Protein AF-A0A7X6VQ54-F1 (afdb_monomer)

Secondary structure (DSSP, 8-state):
-HHHHHHHHHHHHHHHHSPTTEEEES--SS-HHHHHHHHHHTTEEEE--TT---HHHHTSGGG--S----SS-----PPPTT------EES--S-HHHHHHTTTT-TTTTTS---S--EEEEE-TTHHHH-HHHHHHHHHH--TTEEEEEPTTSSSB--GGG-TTHHHHHHHHHHHHHHHT--EEEEESSS--HHHHHHHHT-TT--EEEEE-SGGG-TTTT---

Foldseek 3Di:
DVVVVVQVVVVLVVLLPDDAAAEDEADDDDDPCVGQLSNQLSNYFYQHDPQPPPLVVLLDPVNADQADAAQEDDDDDDDDPVDDDDAEEDAPQSHVRCLVPNACPHCVHQVPPDDPAAYEYAHQLLCNNRHVVSLVSSRVSGDNRYDYAHHEAANGHHALVSHPCSLVRLVVRLSSCRRYVHAEGEYEHQDDDPVNVVSNVPRPSHPYYQYAHDDVSCPCVPDDD

Solvent-accessible surface area (backbone atoms only — not comparable to full-atom values): 12535 Å² total; per-residue (Å²): 110,72,67,60,52,54,52,53,51,54,50,47,57,54,44,72,69,45,56,68,81,34,80,38,76,29,82,70,85,81,52,70,67,61,45,33,50,55,33,6,57,47,23,23,24,34,37,44,40,76,79,45,78,62,49,80,66,38,40,30,76,92,40,63,51,86,65,47,73,52,79,50,78,91,74,96,72,84,83,60,90,90,59,87,87,83,83,51,67,45,78,69,20,35,31,55,26,40,61,77,75,32,44,64,72,29,68,87,49,67,51,24,93,72,77,101,60,68,39,33,37,28,36,34,42,49,36,48,64,42,27,21,54,56,54,51,52,44,44,77,63,53,56,92,43,40,38,65,26,31,9,38,42,35,62,32,32,30,32,61,94,47,29,79,56,49,64,61,52,39,53,54,29,31,54,37,26,61,29,45,54,31,36,35,38,31,39,39,37,92,57,95,45,72,69,54,54,53,49,53,66,67,25,86,44,48,77,49,69,48,82,34,17,53,76,93,47,49,60,62,78,83,70,84,132

Nearest PDB structures (foldseek):
  3sgg-assembly1_A  TM=8.943E-01  e=1.052E-14  Bacteroides thetaiotaomicron
  2i71-assembly2_B-2  TM=3.031E-01  e=3.903E-01  Saccharolobus solfataricus P2
  5jnf-assembly3_B  TM=1.804E-01  e=4.622E+00  Brevibacillus parabrevis

Radius of gyration: 17.93 Å; Cα contacts (8 Å, |Δi|>4): 385; chains: 1; bounding box: 51×42×47 Å

Sequence (225 aa):
ETSTISALTFRRDIHDWAKIDSPIFGWGPGTEDSHVGIASRGGQFTIPSDYSYNLTVLSADKFAIDTLKQPNQSEKIVADSNKHYVTFVRSDGDNIQTWYNYFPFNEKDMAAIRGDFKFGWSIQPSLIDLAPSLVKHTYDKADKNDYFVVAVSGHGYMYPSLYPDLKSFVSSLDFYMKKLDLSIVQILDSGPYDDVIEWYSKAESIKGGMYMYGDKYAGGRGEVF

Mean predicted aligned error: 3.98 Å

pLDDT: mean 93.83, std 6.68, range [56.34, 98.69]

Structure (mmCIF, N/CA/C/O backbone):
data_AF-A0A7X6VQ54-F1
#
_entry.id   AF-A0A7X6VQ54-F1
#
loop_
_atom_site.group_PDB
_atom_site.id
_atom_site.type_symbol
_atom_site.label_atom_id
_atom_site.label_alt_id
_atom_site.label_comp_id
_atom_site.label_asym_id
_atom_site.label_entity_id
_atom_site.label_seq_id
_atom_site.pdbx_PDB_ins_code
_atom_site.Cartn_x
_atom_site.Cartn_y
_atom_site.Cartn_z
_atom_site.occupancy
_atom_site.B_iso_or_equiv
_atom_site.auth_seq_id
_atom_site.auth_comp_id
_atom_site.auth_asym_id
_atom_site.auth_atom_id
_atom_site.pdbx_PDB_model_num
ATOM 1 N N . GLU A 1 1 ? 33.293 4.470 -9.876 1.00 56.34 1 GLU A N 1
ATOM 2 C CA . GLU A 1 1 ? 32.464 5.475 -10.581 1.00 56.34 1 GLU A CA 1
ATOM 3 C C . GLU A 1 1 ? 31.964 4.984 -11.942 1.00 56.34 1 GLU A C 1
ATOM 5 O O . GLU A 1 1 ? 30.758 4.961 -12.142 1.00 56.34 1 GLU A O 1
ATOM 10 N N . THR A 1 2 ? 32.819 4.492 -12.845 1.00 57.75 2 THR A N 1
ATOM 11 C CA . THR A 1 2 ? 32.400 3.945 -14.160 1.00 57.75 2 THR A CA 1
ATOM 12 C C . THR A 1 2 ? 31.497 2.705 -14.084 1.00 57.75 2 THR A C 1
ATOM 14 O O . THR A 1 2 ? 30.559 2.588 -14.869 1.00 57.75 2 THR A O 1
ATOM 17 N N . SER A 1 3 ? 31.717 1.805 -13.119 1.00 62.50 3 SER A N 1
ATOM 18 C CA . SER A 1 3 ? 30.859 0.625 -12.905 1.00 62.50 3 SER A CA 1
ATOM 19 C C . SER A 1 3 ? 29.436 0.993 -12.468 1.00 62.50 3 SER A C 1
ATOM 21 O O . SER A 1 3 ? 28.470 0.396 -12.936 1.0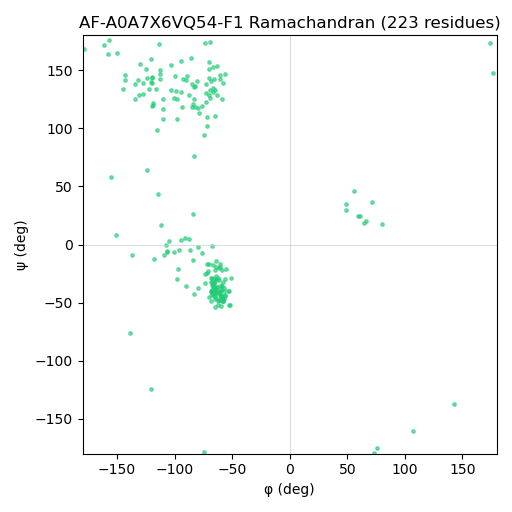0 62.50 3 SER A O 1
ATOM 23 N N . THR A 1 4 ? 29.299 2.014 -11.619 1.00 65.81 4 THR A N 1
ATOM 24 C CA . THR A 1 4 ? 28.010 2.520 -11.130 1.00 65.81 4 THR A CA 1
ATOM 25 C C . THR A 1 4 ? 27.200 3.164 -12.255 1.00 65.81 4 THR A C 1
ATOM 27 O O . THR A 1 4 ? 26.006 2.908 -12.370 1.00 65.81 4 THR A O 1
ATOM 30 N N . ILE A 1 5 ? 27.853 3.938 -13.131 1.00 69.19 5 ILE A N 1
ATOM 31 C CA . ILE A 1 5 ? 27.203 4.561 -14.296 1.00 69.19 5 ILE A CA 1
ATOM 32 C C . ILE A 1 5 ? 26.698 3.489 -15.269 1.00 69.19 5 ILE A C 1
ATOM 34 O O . ILE A 1 5 ? 25.547 3.543 -15.688 1.00 69.19 5 ILE A O 1
ATOM 38 N N . SER A 1 6 ? 27.513 2.474 -15.578 1.00 73.31 6 SER A N 1
ATOM 39 C CA . SER A 1 6 ? 27.104 1.382 -16.474 1.00 73.31 6 SER A CA 1
ATOM 40 C C . SER A 1 6 ? 25.897 0.602 -15.942 1.00 73.31 6 SER A C 1
ATOM 42 O O . SER A 1 6 ? 25.019 0.240 -16.722 1.00 73.31 6 SER A O 1
ATOM 44 N N . ALA A 1 7 ? 25.845 0.345 -14.631 1.00 70.62 7 ALA A N 1
ATOM 45 C CA . ALA A 1 7 ? 24.728 -0.360 -14.007 1.00 70.62 7 ALA A CA 1
ATOM 46 C C . ALA A 1 7 ? 23.429 0.462 -14.044 1.00 70.62 7 ALA A C 1
ATOM 48 O O . ALA A 1 7 ? 22.363 -0.090 -14.312 1.00 70.62 7 ALA A O 1
ATOM 49 N N . LEU A 1 8 ? 23.514 1.778 -13.819 1.00 74.19 8 LEU A N 1
ATOM 50 C CA . LEU A 1 8 ? 22.360 2.678 -13.894 1.00 74.19 8 LEU A CA 1
ATOM 51 C C . LEU A 1 8 ? 21.828 2.821 -15.326 1.00 74.19 8 LEU A C 1
ATOM 53 O O . LEU A 1 8 ? 20.613 2.816 -15.512 1.00 74.19 8 LEU A O 1
ATOM 57 N N . THR A 1 9 ? 22.709 2.891 -16.329 1.00 79.81 9 THR A N 1
ATOM 58 C CA . THR A 1 9 ? 22.302 2.922 -17.743 1.00 79.81 9 THR A CA 1
ATOM 59 C C . THR A 1 9 ? 21.575 1.641 -18.136 1.00 79.81 9 THR A C 1
ATOM 61 O O . THR A 1 9 ? 20.445 1.717 -18.602 1.00 79.81 9 THR A O 1
ATOM 64 N N . PHE A 1 10 ? 22.165 0.471 -17.862 1.00 84.44 10 PHE A N 1
ATOM 65 C CA . PHE A 1 10 ? 21.523 -0.816 -18.154 1.00 84.44 10 PHE A CA 1
ATOM 66 C C . PHE A 1 10 ? 20.155 -0.932 -17.479 1.00 84.44 10 PHE A C 1
ATOM 68 O O . PHE A 1 10 ? 19.178 -1.347 -18.093 1.00 84.44 10 PHE A O 1
ATOM 75 N N . ARG A 1 11 ? 20.069 -0.523 -16.211 1.00 84.12 11 ARG A N 1
ATOM 76 C CA . ARG A 1 11 ? 18.810 -0.531 -15.476 1.00 84.12 11 ARG A CA 1
ATOM 77 C C . ARG A 1 11 ? 17.760 0.351 -16.150 1.00 84.12 11 ARG A C 1
ATOM 79 O O . ARG A 1 11 ? 16.622 -0.086 -16.280 1.00 84.12 11 ARG A O 1
ATOM 86 N N . ARG A 1 12 ? 18.124 1.560 -16.581 1.00 81.75 12 ARG A N 1
ATOM 87 C CA . ARG A 1 12 ? 17.194 2.443 -17.291 1.00 81.75 12 ARG A CA 1
ATOM 88 C C . ARG A 1 12 ? 16.686 1.797 -18.57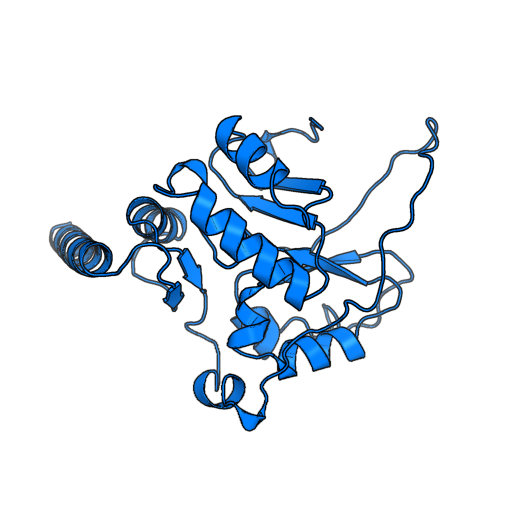9 1.00 81.75 12 ARG A C 1
ATOM 90 O O . ARG A 1 12 ? 15.483 1.794 -18.780 1.00 81.75 12 ARG A O 1
ATOM 97 N N . ASP A 1 13 ? 17.555 1.158 -19.359 1.00 87.06 13 ASP A N 1
ATOM 98 C CA . ASP A 1 13 ? 17.148 0.469 -20.592 1.00 87.06 13 ASP A CA 1
ATOM 99 C C . ASP A 1 13 ? 16.118 -0.651 -20.321 1.00 87.06 13 ASP A C 1
ATOM 101 O O . ASP A 1 13 ? 15.179 -0.844 -21.092 1.00 87.06 13 ASP A O 1
ATOM 105 N N . ILE A 1 14 ? 16.253 -1.370 -19.197 1.00 87.56 14 ILE A N 1
ATOM 106 C CA . ILE A 1 14 ? 15.268 -2.376 -18.761 1.00 87.56 14 ILE A CA 1
ATOM 107 C C . ILE A 1 14 ? 13.935 -1.729 -18.358 1.00 87.56 14 ILE A C 1
ATOM 109 O O . ILE A 1 14 ? 12.877 -2.237 -18.730 1.00 87.56 14 ILE A O 1
ATOM 113 N N . HIS A 1 15 ? 13.969 -0.620 -17.613 1.00 90.44 15 HIS A N 1
ATOM 114 C CA . HIS A 1 15 ? 12.758 0.116 -17.233 1.00 90.44 15 HIS A CA 1
ATOM 115 C C . HIS A 1 15 ? 12.051 0.739 -18.448 1.00 90.44 15 HIS A C 1
ATOM 117 O O . HIS A 1 15 ? 10.826 0.711 -18.505 1.00 90.44 15 HIS A O 1
ATOM 123 N N . ASP A 1 16 ? 12.798 1.219 -19.444 1.00 89.31 16 ASP A N 1
ATOM 124 C CA . ASP A 1 16 ? 12.250 1.783 -20.686 1.00 89.31 16 ASP A CA 1
ATOM 125 C C . ASP A 1 16 ? 11.578 0.707 -21.564 1.00 89.31 16 ASP A C 1
ATOM 127 O O . ASP A 1 16 ? 10.645 0.998 -22.313 1.00 89.31 16 ASP A O 1
ATOM 131 N N . TRP A 1 17 ? 12.032 -0.550 -21.477 1.00 92.75 17 TRP A N 1
ATOM 132 C CA . TRP A 1 17 ? 11.377 -1.687 -22.133 1.00 92.75 17 TRP A CA 1
ATOM 133 C C . TRP A 1 17 ? 10.067 -2.102 -21.443 1.00 92.75 17 TRP A C 1
ATOM 135 O O . TRP A 1 17 ? 9.136 -2.571 -22.109 1.00 92.75 17 TRP A O 1
ATOM 145 N N . ALA A 1 18 ? 9.988 -1.966 -20.118 1.00 93.88 18 ALA A N 1
ATOM 146 C CA . ALA A 1 18 ? 8.819 -2.366 -19.349 1.00 93.88 18 ALA A CA 1
ATOM 147 C C . ALA A 1 18 ? 7.615 -1.458 -19.646 1.00 93.88 18 ALA A C 1
ATOM 149 O O . ALA A 1 18 ? 7.730 -0.242 -19.784 1.00 93.88 18 ALA A O 1
ATOM 150 N N . LYS A 1 19 ? 6.420 -2.051 -19.722 1.00 94.88 19 LYS A N 1
ATOM 151 C CA . LYS A 1 19 ? 5.185 -1.283 -19.919 1.00 94.88 19 LYS A CA 1
ATOM 152 C C . LYS A 1 19 ? 4.901 -0.408 -18.695 1.00 94.88 19 LYS A C 1
ATOM 154 O O . LYS A 1 19 ? 5.254 -0.780 -17.576 1.00 94.88 19 LYS A O 1
ATOM 159 N N . ILE A 1 20 ? 4.199 0.702 -18.901 1.00 95.12 20 ILE A N 1
ATOM 160 C CA . ILE A 1 20 ? 3.586 1.454 -17.799 1.00 95.12 20 ILE A CA 1
ATOM 161 C C . ILE A 1 20 ? 2.657 0.518 -17.003 1.00 95.12 20 ILE A C 1
ATOM 163 O O . ILE A 1 20 ? 2.089 -0.417 -17.573 1.00 95.12 20 ILE A O 1
ATOM 167 N N . ASP A 1 21 ? 2.560 0.745 -15.696 1.00 95.62 21 ASP A N 1
ATOM 168 C CA . ASP A 1 21 ? 1.869 -0.073 -14.698 1.00 95.62 21 ASP A CA 1
ATOM 169 C C . ASP A 1 21 ? 2.416 -1.508 -14.577 1.00 95.62 21 ASP A C 1
ATOM 171 O O . ASP A 1 21 ? 1.724 -2.424 -14.132 1.00 95.62 21 ASP A O 1
ATOM 175 N N . SER A 1 22 ? 3.684 -1.732 -14.943 1.00 96.44 22 SER A N 1
ATOM 176 C CA . SER A 1 22 ? 4.344 -3.016 -14.683 1.00 96.44 22 SER A CA 1
ATOM 177 C C . SER A 1 22 ? 4.878 -3.102 -13.247 1.00 96.44 22 SER A C 1
ATOM 179 O O . SER A 1 22 ? 5.539 -2.166 -12.785 1.00 96.44 22 SER A O 1
ATOM 181 N N . PRO A 1 23 ? 4.694 -4.244 -12.559 1.00 96.75 23 PRO A N 1
ATOM 182 C CA . PRO A 1 23 ? 5.381 -4.518 -11.305 1.00 96.75 23 PRO A CA 1
ATOM 183 C C . PRO A 1 23 ? 6.865 -4.836 -11.539 1.00 96.75 23 PRO A C 1
ATOM 185 O O . PRO A 1 23 ? 7.217 -5.621 -12.423 1.00 96.75 23 PRO A O 1
ATOM 188 N N . ILE A 1 24 ? 7.733 -4.295 -10.688 1.00 96.31 24 ILE A N 1
ATOM 189 C CA . ILE A 1 24 ? 9.160 -4.623 -10.605 1.00 96.31 24 ILE A CA 1
ATOM 190 C C . ILE A 1 24 ? 9.400 -5.370 -9.297 1.00 96.31 24 ILE A C 1
ATOM 192 O O . ILE A 1 24 ? 9.329 -4.791 -8.217 1.00 96.31 24 ILE A O 1
ATOM 196 N N . PHE A 1 25 ? 9.664 -6.669 -9.394 1.00 96.38 25 PHE A N 1
ATOM 197 C CA . PHE A 1 25 ? 9.878 -7.524 -8.230 1.00 96.38 25 PHE A CA 1
ATOM 198 C C . PHE A 1 25 ? 11.318 -7.434 -7.719 1.00 96.38 25 PHE A C 1
ATOM 200 O O . PHE A 1 25 ? 12.270 -7.535 -8.497 1.00 96.38 25 PHE A O 1
ATOM 207 N N . GLY A 1 26 ? 11.462 -7.324 -6.399 1.00 95.25 26 GLY A N 1
ATOM 208 C CA . GLY A 1 26 ? 12.748 -7.288 -5.707 1.00 95.25 26 GLY A CA 1
ATOM 209 C C . GLY A 1 26 ? 13.491 -5.955 -5.819 1.00 95.25 26 GLY A C 1
ATOM 210 O O . GLY A 1 26 ? 12.990 -4.967 -6.355 1.00 95.25 26 GLY A O 1
ATOM 211 N N . TRP A 1 27 ? 14.714 -5.937 -5.288 1.00 93.19 27 TRP A N 1
ATOM 212 C CA . TRP A 1 27 ? 15.562 -4.747 -5.248 1.00 93.19 27 TRP A CA 1
ATOM 213 C C . TRP A 1 27 ? 16.673 -4.776 -6.297 1.00 93.19 27 TRP A C 1
ATOM 215 O O . TRP A 1 27 ? 17.142 -5.817 -6.751 1.00 93.19 27 TRP A O 1
ATOM 225 N N . GLY A 1 28 ? 17.117 -3.577 -6.662 1.00 86.31 28 GLY A N 1
ATOM 226 C CA . GLY A 1 28 ? 18.272 -3.338 -7.523 1.00 86.31 28 GLY A CA 1
ATOM 227 C C . GLY A 1 28 ? 19.393 -2.653 -6.741 1.00 86.31 28 GLY A C 1
ATOM 228 O O . GLY A 1 28 ? 19.174 -2.237 -5.604 1.00 86.31 28 GLY A O 1
ATOM 229 N N . PRO A 1 29 ? 20.585 -2.487 -7.336 1.00 83.81 29 PRO A N 1
ATOM 230 C CA . PRO A 1 29 ? 21.6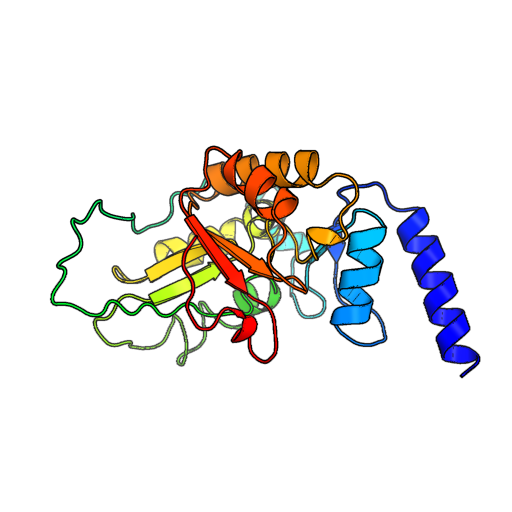85 -1.791 -6.680 1.00 83.81 29 PRO A CA 1
ATOM 231 C C . PRO A 1 29 ? 21.338 -0.318 -6.412 1.00 83.81 29 PRO A C 1
ATOM 233 O O . PRO A 1 29 ? 20.570 0.293 -7.160 1.00 83.81 29 PRO A O 1
ATOM 236 N N . GLY A 1 30 ? 21.977 0.260 -5.393 1.00 87.19 30 GLY A N 1
ATOM 237 C CA . GLY A 1 30 ? 21.802 1.658 -4.999 1.00 87.19 30 GLY A CA 1
ATOM 238 C C . GLY A 1 30 ? 21.006 1.810 -3.706 1.00 87.19 30 GLY A C 1
ATOM 239 O O . GLY A 1 30 ? 20.932 0.887 -2.900 1.00 87.19 30 GLY A O 1
ATOM 240 N N . THR A 1 31 ? 20.461 3.006 -3.496 1.00 92.94 31 THR A N 1
ATOM 241 C CA . THR A 1 31 ? 19.556 3.295 -2.379 1.00 92.94 31 THR A CA 1
ATOM 242 C C . THR A 1 31 ? 18.119 2.934 -2.743 1.00 92.94 31 THR A C 1
ATOM 244 O O . THR A 1 31 ? 17.770 2.857 -3.923 1.00 92.94 31 THR A O 1
ATOM 247 N N . GLU A 1 32 ? 17.278 2.770 -1.724 1.00 93.88 32 GLU A N 1
ATOM 248 C CA . GLU A 1 32 ? 15.828 2.623 -1.878 1.00 93.88 32 GLU A CA 1
ATOM 249 C C . GLU A 1 32 ? 15.236 3.762 -2.721 1.00 93.88 32 GLU A C 1
ATOM 251 O O . GLU A 1 32 ? 14.629 3.500 -3.755 1.00 93.88 32 GLU A O 1
ATOM 256 N N . ASP A 1 33 ? 15.529 5.015 -2.360 1.00 93.31 33 ASP A N 1
ATOM 257 C CA . ASP A 1 33 ? 15.060 6.209 -3.077 1.00 93.31 33 ASP A CA 1
ATOM 258 C C . ASP A 1 33 ? 15.451 6.203 -4.563 1.00 93.31 33 ASP A C 1
ATOM 260 O O . ASP A 1 33 ? 14.623 6.422 -5.450 1.00 93.31 33 ASP A O 1
ATOM 264 N N . SER A 1 34 ? 16.704 5.847 -4.867 1.00 92.56 34 SER A N 1
ATOM 265 C CA . SER A 1 34 ? 17.149 5.718 -6.254 1.00 92.56 34 SER A CA 1
ATOM 266 C C . SER A 1 34 ? 16.386 4.610 -6.978 1.00 92.56 34 SER A C 1
ATOM 268 O O . SER A 1 34 ? 16.000 4.786 -8.136 1.00 92.56 34 SER A O 1
ATOM 270 N N . HIS A 1 35 ? 16.147 3.479 -6.311 1.00 93.75 35 HIS A N 1
ATOM 271 C CA . HIS A 1 35 ? 15.431 2.360 -6.898 1.00 93.75 35 HIS A CA 1
ATOM 272 C C . HIS A 1 35 ? 13.975 2.703 -7.208 1.00 93.75 35 HIS A C 1
ATOM 274 O O . HIS A 1 35 ? 13.548 2.534 -8.353 1.00 93.75 35 HIS A O 1
ATOM 280 N N . VAL A 1 36 ? 13.239 3.184 -6.212 1.00 96.31 36 VAL A N 1
ATOM 281 C CA . VAL A 1 36 ? 11.815 3.506 -6.329 1.00 96.31 36 VAL A CA 1
ATOM 282 C C . VAL A 1 36 ? 11.624 4.690 -7.269 1.00 96.31 36 VAL A C 1
ATOM 284 O O . VAL A 1 36 ? 10.753 4.653 -8.136 1.00 96.31 36 VAL A O 1
ATOM 287 N N . GLY A 1 37 ? 12.490 5.702 -7.199 1.00 95.62 37 GLY A N 1
ATOM 288 C CA . GLY A 1 37 ? 12.427 6.866 -8.077 1.00 95.62 37 GLY A CA 1
ATOM 289 C C . GLY A 1 37 ? 12.666 6.536 -9.553 1.00 95.62 37 GLY A C 1
ATOM 290 O O . GLY A 1 37 ? 12.006 7.111 -10.417 1.00 95.62 37 GLY A O 1
ATOM 291 N N . ILE A 1 38 ? 13.594 5.623 -9.876 1.00 94.31 38 ILE A N 1
ATOM 292 C CA . ILE A 1 38 ? 13.805 5.171 -11.266 1.00 94.31 38 ILE A CA 1
ATOM 293 C C . ILE A 1 38 ? 12.564 4.439 -11.785 1.00 94.31 38 ILE A C 1
ATOM 295 O O . ILE A 1 38 ? 12.105 4.765 -12.876 1.00 94.31 38 ILE A O 1
ATOM 299 N N . ALA A 1 39 ? 12.008 3.506 -11.003 1.00 95.88 39 ALA A N 1
ATOM 300 C CA . ALA A 1 39 ? 10.801 2.772 -11.385 1.00 95.88 39 ALA A CA 1
ATOM 301 C C . ALA A 1 39 ? 9.599 3.712 -11.572 1.00 95.88 39 ALA A C 1
ATOM 303 O O . ALA A 1 39 ? 8.948 3.677 -12.613 1.00 95.88 39 ALA A O 1
ATOM 304 N N . SER A 1 40 ? 9.375 4.618 -10.617 1.00 97.69 40 SER A N 1
ATOM 305 C CA . SER A 1 40 ? 8.241 5.551 -10.632 1.00 97.69 40 SER A CA 1
ATOM 306 C C . SER A 1 40 ? 8.254 6.439 -11.878 1.00 97.69 40 SER A C 1
ATOM 308 O O . SER A 1 40 ? 7.237 6.554 -12.553 1.00 97.69 40 SER A O 1
ATOM 310 N N . ARG A 1 41 ? 9.424 6.982 -12.255 1.00 96.19 41 ARG A N 1
ATOM 311 C CA . ARG A 1 41 ? 9.579 7.792 -13.480 1.00 96.19 41 ARG A CA 1
ATOM 312 C C . ARG A 1 41 ? 9.319 7.008 -14.768 1.00 96.19 41 ARG A C 1
ATOM 314 O O . ARG A 1 41 ? 8.887 7.601 -15.750 1.00 96.19 41 ARG A O 1
ATOM 321 N N . GLY A 1 42 ? 9.583 5.702 -14.768 1.00 95.56 42 GLY A N 1
ATOM 322 C CA . GLY A 1 42 ? 9.228 4.807 -15.872 1.00 95.56 42 GLY A CA 1
ATOM 323 C C . GLY A 1 42 ? 7.739 4.445 -15.912 1.00 95.56 42 GLY A C 1
ATOM 324 O O . GLY A 1 42 ? 7.287 3.825 -16.870 1.00 95.56 42 GLY A O 1
ATOM 325 N N . GLY A 1 43 ? 6.959 4.824 -14.894 1.00 97.38 43 GLY A N 1
ATOM 326 C CA . GLY A 1 43 ? 5.591 4.345 -14.721 1.00 97.38 43 GLY A CA 1
ATOM 327 C C . GLY A 1 43 ? 5.552 2.886 -14.300 1.00 97.38 43 GLY A C 1
ATOM 328 O O . GLY A 1 43 ? 4.692 2.143 -14.746 1.00 97.38 43 GLY A O 1
ATOM 329 N N . GLN A 1 44 ? 6.499 2.445 -13.476 1.00 97.75 44 GLN A N 1
ATOM 330 C CA . GLN A 1 44 ? 6.484 1.130 -12.847 1.00 97.75 44 GLN A CA 1
ATOM 331 C C . GLN A 1 44 ? 6.489 1.260 -11.329 1.00 97.75 44 GLN A C 1
ATOM 333 O O . GLN A 1 44 ? 6.888 2.284 -10.775 1.00 97.75 44 GLN A O 1
ATOM 338 N N . PHE A 1 45 ? 6.058 0.209 -10.644 1.00 98.00 45 PHE A N 1
ATOM 339 C CA . PHE A 1 45 ? 6.016 0.169 -9.185 1.00 98.00 45 PHE A CA 1
ATOM 340 C C . PHE A 1 45 ? 6.796 -1.025 -8.649 1.00 98.00 45 PHE A C 1
ATOM 342 O O . PHE A 1 45 ? 6.799 -2.105 -9.239 1.00 98.00 45 PHE A O 1
ATOM 349 N N . THR A 1 46 ? 7.465 -0.834 -7.521 1.00 98.12 46 THR A N 1
ATOM 350 C CA . THR A 1 46 ? 8.279 -1.867 -6.889 1.00 98.12 46 THR A CA 1
ATOM 351 C C . THR A 1 46 ? 7.412 -2.763 -6.008 1.00 98.12 46 THR A C 1
ATOM 353 O O . THR A 1 46 ? 6.547 -2.294 -5.270 1.00 98.12 46 THR A O 1
ATOM 356 N N . ILE A 1 47 ? 7.665 -4.068 -6.069 1.00 98.06 47 ILE A N 1
ATOM 357 C CA . ILE A 1 47 ? 7.151 -5.077 -5.143 1.00 98.06 47 ILE A CA 1
ATOM 358 C C . ILE A 1 47 ? 8.364 -5.667 -4.413 1.00 98.06 47 ILE A C 1
ATOM 360 O O . ILE A 1 47 ? 9.050 -6.525 -4.978 1.00 98.06 47 ILE A O 1
ATOM 364 N N . PRO A 1 48 ? 8.678 -5.212 -3.186 1.00 97.50 48 PRO A N 1
ATOM 365 C CA . PRO A 1 48 ? 9.820 -5.733 -2.441 1.00 97.50 48 PRO A CA 1
ATOM 366 C C . PRO A 1 48 ? 9.601 -7.211 -2.103 1.00 97.50 48 PRO A C 1
ATOM 368 O O . PRO A 1 48 ? 8.704 -7.564 -1.339 1.00 97.50 48 PRO A O 1
ATOM 371 N N . SER A 1 49 ? 10.379 -8.089 -2.736 1.00 96.94 49 SER A N 1
ATOM 372 C CA . SER A 1 49 ? 10.101 -9.529 -2.742 1.00 96.94 49 SER A CA 1
ATOM 373 C C . SER A 1 49 ? 11.338 -10.416 -2.864 1.00 96.94 49 SER A C 1
ATOM 375 O O . SER A 1 49 ? 11.208 -11.621 -3.073 1.00 96.94 49 SER A O 1
ATOM 377 N N . ASP A 1 50 ? 12.537 -9.851 -2.790 1.00 94.75 50 ASP A N 1
ATOM 378 C CA . ASP A 1 50 ? 13.803 -10.565 -2.985 1.00 94.75 50 ASP A CA 1
ATOM 379 C C . ASP A 1 50 ? 14.095 -11.593 -1.880 1.00 94.75 50 ASP A C 1
ATOM 381 O O . ASP A 1 50 ? 14.855 -12.532 -2.109 1.00 94.75 50 ASP A O 1
ATOM 385 N N . TYR A 1 51 ? 13.417 -11.490 -0.731 1.00 94.31 51 TYR A N 1
ATOM 386 C CA . TYR A 1 51 ? 13.420 -12.505 0.332 1.00 94.31 51 TYR A CA 1
ATOM 387 C C . TYR A 1 51 ? 12.071 -13.223 0.504 1.00 94.31 51 TYR A C 1
ATOM 389 O O . TYR A 1 51 ? 11.820 -13.843 1.540 1.00 94.31 51 TYR A O 1
ATOM 397 N N . SER A 1 52 ? 11.173 -13.142 -0.481 1.00 92.62 52 SER A N 1
ATOM 398 C CA . SER A 1 52 ? 9.903 -13.875 -0.442 1.00 92.62 52 SER A CA 1
ATOM 399 C C . SER A 1 52 ? 10.082 -15.314 -0.916 1.00 92.62 52 SER A C 1
ATOM 401 O O . SER A 1 52 ? 10.529 -15.565 -2.035 1.00 92.62 52 SER A O 1
ATOM 403 N N . TYR A 1 53 ? 9.675 -16.278 -0.092 1.00 90.06 53 TYR A N 1
ATOM 404 C CA . TYR A 1 53 ? 9.710 -17.688 -0.469 1.00 90.06 53 TYR A CA 1
ATOM 405 C C . TYR A 1 53 ? 8.407 -18.119 -1.149 1.00 90.06 53 TYR A C 1
ATOM 407 O O . TYR A 1 53 ? 7.319 -17.700 -0.767 1.00 90.06 53 TYR A O 1
ATOM 415 N N . ASN A 1 54 ? 8.521 -19.026 -2.124 1.00 93.56 54 ASN A N 1
ATOM 416 C CA . ASN A 1 54 ? 7.397 -19.750 -2.730 1.00 93.56 54 ASN A CA 1
ATOM 417 C C . ASN A 1 54 ? 6.307 -18.888 -3.397 1.00 93.56 54 ASN A C 1
ATOM 419 O O . ASN A 1 54 ? 5.189 -19.374 -3.557 1.00 93.56 54 ASN A O 1
ATOM 423 N N . LEU A 1 55 ? 6.607 -17.662 -3.846 1.00 94.00 55 LEU A N 1
ATOM 424 C CA . LEU A 1 55 ? 5.611 -16.813 -4.522 1.00 94.00 55 LEU A CA 1
ATOM 425 C C . LEU A 1 55 ? 4.943 -17.508 -5.713 1.00 94.00 55 LEU A C 1
ATOM 427 O O . LEU A 1 55 ? 3.732 -17.432 -5.850 1.00 94.00 55 LEU A O 1
ATOM 431 N N . THR A 1 56 ? 5.697 -18.272 -6.507 1.00 94.94 56 THR A N 1
ATOM 432 C CA . THR A 1 56 ? 5.150 -19.036 -7.643 1.00 94.94 56 THR A CA 1
ATOM 433 C C . THR A 1 56 ? 4.125 -20.095 -7.231 1.00 94.94 56 THR A C 1
ATOM 435 O O . THR A 1 56 ? 3.240 -20.435 -8.010 1.00 94.94 56 THR A O 1
ATOM 438 N N . VAL A 1 57 ? 4.242 -20.639 -6.016 1.00 96.06 57 VAL A N 1
ATOM 439 C CA . VAL A 1 57 ? 3.289 -21.606 -5.459 1.00 96.06 57 VAL A CA 1
ATOM 440 C C . VAL A 1 57 ? 2.093 -20.878 -4.855 1.00 96.06 57 VAL A C 1
ATOM 442 O O . VAL A 1 57 ? 0.963 -21.308 -5.057 1.00 96.06 57 VAL A O 1
ATOM 445 N N . LEU A 1 58 ? 2.332 -19.784 -4.126 1.00 95.56 58 LEU A N 1
ATOM 446 C CA . LEU A 1 58 ? 1.293 -18.992 -3.459 1.00 95.56 58 LEU A CA 1
ATOM 447 C C . LEU A 1 58 ? 0.376 -18.259 -4.446 1.00 95.56 58 LEU A C 1
ATOM 449 O O . LEU A 1 58 ? -0.797 -18.064 -4.138 1.00 95.56 58 LEU A O 1
ATOM 453 N N . SER A 1 59 ? 0.888 -17.916 -5.629 1.00 96.38 59 SER A N 1
ATOM 454 C CA . SER A 1 59 ? 0.137 -17.271 -6.710 1.00 96.38 59 SER A CA 1
ATOM 455 C C . SER A 1 59 ? -0.571 -18.262 -7.639 1.00 96.38 59 SER A C 1
ATOM 457 O O . SER A 1 59 ? -1.090 -17.863 -8.678 1.00 96.38 59 SER A O 1
ATOM 459 N N . ALA A 1 60 ? -0.534 -19.566 -7.349 1.00 97.25 60 ALA A N 1
ATOM 460 C CA . ALA A 1 60 ? -1.174 -20.560 -8.203 1.00 97.25 60 ALA A CA 1
ATOM 461 C C . ALA A 1 60 ? -2.704 -20.452 -8.120 1.00 97.25 60 ALA A C 1
ATOM 463 O O . ALA A 1 60 ? -3.249 -20.308 -7.026 1.00 97.25 60 ALA A O 1
ATOM 464 N N . ASP A 1 61 ? -3.401 -20.664 -9.242 1.00 95.75 61 ASP A N 1
ATOM 465 C CA . ASP A 1 61 ? -4.873 -20.593 -9.341 1.00 95.75 61 ASP A CA 1
ATOM 466 C C . ASP A 1 61 ? -5.607 -21.430 -8.284 1.00 95.75 61 ASP A C 1
ATOM 468 O O . ASP A 1 61 ? -6.701 -21.087 -7.845 1.00 95.75 61 ASP A O 1
ATOM 472 N N . LYS A 1 62 ? -4.986 -22.522 -7.820 1.00 96.44 62 LYS A N 1
ATOM 473 C CA . LYS A 1 62 ? -5.513 -23.358 -6.732 1.00 96.44 62 LYS A CA 1
ATOM 474 C C . LYS A 1 62 ? -5.776 -22.572 -5.439 1.00 96.44 62 LYS A C 1
ATOM 476 O O . LYS A 1 62 ? -6.633 -22.979 -4.656 1.00 96.44 62 LYS A O 1
ATOM 481 N N . PHE A 1 63 ? -5.019 -21.508 -5.193 1.00 95.94 63 PHE A N 1
ATOM 482 C CA . PHE A 1 63 ? -5.127 -20.654 -4.013 1.00 95.94 63 PHE A CA 1
ATOM 483 C C . PHE A 1 63 ? -5.789 -19.309 -4.310 1.00 95.94 63 PHE A C 1
ATOM 485 O O . PHE A 1 63 ? -5.892 -18.500 -3.391 1.00 95.94 63 PHE A O 1
ATOM 492 N N . ALA A 1 64 ? -6.238 -19.071 -5.548 1.00 95.56 64 ALA A N 1
ATOM 493 C CA . ALA A 1 64 ? -6.877 -17.823 -5.934 1.00 95.56 64 ALA A CA 1
ATOM 494 C C . ALA A 1 64 ? -8.112 -17.538 -5.070 1.00 95.56 64 ALA A C 1
ATOM 496 O O . ALA A 1 64 ? -8.905 -18.429 -4.753 1.00 95.56 64 ALA A O 1
ATOM 497 N N . ILE A 1 65 ? -8.264 -16.274 -4.685 1.00 97.75 65 ILE A N 1
ATOM 498 C CA . ILE A 1 65 ? -9.420 -15.769 -3.951 1.00 97.75 65 ILE A CA 1
ATOM 499 C C . ILE A 1 65 ? -9.839 -14.468 -4.626 1.00 97.75 65 ILE A C 1
ATOM 501 O O . ILE A 1 65 ? -9.027 -13.556 -4.762 1.00 97.75 65 ILE A O 1
ATOM 505 N N . ASP A 1 66 ? -11.104 -14.379 -5.035 1.00 96.19 66 ASP A N 1
ATOM 506 C CA . ASP A 1 66 ? -11.600 -13.207 -5.762 1.00 96.19 66 ASP A CA 1
ATOM 507 C C . ASP A 1 66 ? -11.649 -11.965 -4.872 1.00 96.19 66 ASP A C 1
ATOM 509 O O . ASP A 1 66 ? -11.169 -10.897 -5.254 1.00 96.19 66 ASP A O 1
ATOM 513 N N . THR A 1 67 ? -12.231 -12.118 -3.681 1.00 98.19 67 THR A N 1
ATOM 514 C CA . THR A 1 67 ? -12.418 -11.041 -2.709 1.00 98.19 67 THR A CA 1
ATOM 515 C C . THR A 1 67 ? -12.238 -11.555 -1.289 1.00 98.19 67 THR A C 1
ATOM 517 O O . THR A 1 67 ? -12.725 -12.635 -0.943 1.00 98.19 67 THR A O 1
ATOM 520 N N . LEU A 1 68 ? -11.622 -10.740 -0.445 1.00 98.44 68 LEU A N 1
ATOM 521 C CA . LEU A 1 68 ? -11.520 -10.917 0.993 1.00 98.44 68 LEU A CA 1
ATOM 522 C C . LEU A 1 68 ? -12.166 -9.726 1.688 1.00 98.44 68 LEU A C 1
ATOM 524 O O . LEU A 1 68 ? -12.070 -8.592 1.231 1.00 98.44 68 LEU A O 1
ATOM 528 N N . LYS A 1 69 ? -12.821 -10.006 2.811 1.00 97.81 69 LYS A N 1
ATOM 529 C CA . LYS A 1 69 ? -13.387 -8.979 3.676 1.00 97.81 69 LYS A CA 1
ATOM 530 C C . LYS A 1 69 ? -12.452 -8.774 4.854 1.00 97.81 69 LYS A C 1
ATOM 532 O O . LYS A 1 69 ? -12.139 -9.747 5.543 1.00 97.81 69 LYS A O 1
ATOM 537 N N . GLN A 1 70 ? -12.027 -7.540 5.092 1.00 96.62 70 GLN A N 1
ATOM 538 C CA . GLN A 1 70 ? -11.210 -7.242 6.253 1.00 96.62 70 GLN A CA 1
ATOM 539 C C . GLN A 1 70 ? -12.050 -7.472 7.527 1.00 96.62 70 GLN A C 1
ATOM 541 O O . GLN A 1 70 ? -13.254 -7.183 7.5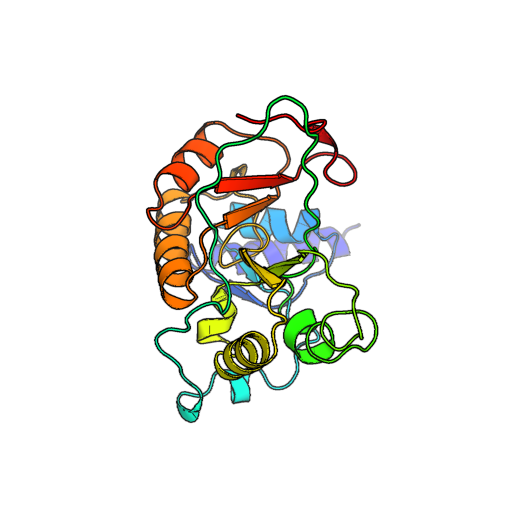50 1.00 96.62 70 GLN A O 1
ATOM 546 N N . PRO A 1 71 ? -11.433 -8.003 8.596 1.00 94.56 71 PRO A N 1
ATOM 547 C CA . PRO A 1 71 ? -12.158 -8.510 9.759 1.00 94.56 71 PRO A CA 1
ATOM 548 C C . PRO A 1 71 ? -12.867 -7.413 10.561 1.00 94.56 71 PRO A C 1
ATOM 550 O O . PRO A 1 71 ? -13.968 -7.640 11.060 1.00 94.56 71 PRO A O 1
ATOM 553 N N . ASN A 1 72 ? -12.277 -6.216 10.643 1.00 93.81 72 ASN A N 1
ATOM 554 C CA . ASN A 1 72 ? -12.790 -5.107 11.444 1.00 93.81 72 ASN A CA 1
ATOM 555 C C . ASN A 1 72 ? -13.096 -3.893 10.562 1.00 93.81 72 ASN A C 1
ATOM 557 O O . ASN A 1 72 ? -12.394 -3.615 9.595 1.00 93.81 72 ASN A O 1
ATOM 561 N N . GLN A 1 73 ? -14.152 -3.155 10.897 1.00 85.69 73 GLN A N 1
ATOM 562 C CA . GLN A 1 73 ? -14.636 -2.021 10.108 1.00 85.69 73 GLN A CA 1
ATOM 563 C C . GLN A 1 73 ? -14.445 -0.712 10.871 1.00 85.69 73 GLN A C 1
ATOM 565 O O . GLN A 1 73 ? -14.506 -0.674 12.100 1.00 85.69 73 GLN A O 1
ATOM 570 N N . SER A 1 74 ? -14.246 0.382 10.136 1.00 80.19 74 SER A N 1
ATOM 571 C CA . SER A 1 74 ? -14.254 1.716 10.730 1.00 80.19 74 SER A CA 1
ATOM 572 C C . SER A 1 74 ? -15.677 2.090 11.149 1.00 80.19 74 SER A C 1
ATOM 574 O O . SER A 1 74 ? -16.602 2.039 10.335 1.00 80.19 74 SER A O 1
ATOM 576 N N . GLU A 1 75 ? -15.854 2.523 12.392 1.00 81.44 75 GLU A N 1
ATOM 577 C CA . GLU A 1 75 ? -17.126 3.057 12.875 1.00 81.44 75 GLU A CA 1
ATOM 578 C C . GLU A 1 75 ? -17.190 4.571 12.658 1.00 81.44 75 GLU A C 1
ATOM 580 O O . GLU A 1 75 ? -16.208 5.288 12.865 1.00 81.44 75 GLU A O 1
ATOM 585 N N . LYS A 1 76 ? -18.367 5.082 12.280 1.00 82.00 76 LYS A N 1
ATOM 586 C CA . LYS A 1 76 ? -18.608 6.527 12.289 1.00 82.00 76 LYS A CA 1
ATOM 587 C C . LYS A 1 76 ? -18.717 6.992 13.735 1.00 82.00 76 LYS A C 1
ATOM 589 O O . LYS A 1 76 ? -19.707 6.707 14.405 1.00 82.00 76 LYS A O 1
ATOM 594 N N . ILE A 1 77 ? -17.712 7.730 14.187 1.00 86.69 77 ILE A N 1
ATOM 595 C CA . ILE A 1 77 ? -17.677 8.328 15.519 1.00 86.69 77 ILE A CA 1
ATOM 596 C C . ILE A 1 77 ? -17.760 9.850 15.415 1.00 86.69 77 ILE A C 1
ATOM 598 O O . ILE A 1 77 ? -17.187 10.454 14.511 1.00 86.69 77 ILE A O 1
ATOM 602 N N . VAL A 1 78 ? -18.470 10.475 16.353 1.00 90.50 78 VAL A N 1
ATOM 603 C CA . VAL A 1 78 ? -18.383 11.925 16.561 1.00 90.50 78 VAL A CA 1
ATOM 604 C C . VAL A 1 78 ? -17.178 12.173 17.459 1.00 90.50 78 VAL A C 1
ATOM 606 O O . VAL A 1 78 ? -17.111 11.633 18.565 1.00 90.50 78 VAL A O 1
ATOM 609 N N . ALA A 1 79 ? -16.211 12.947 16.968 1.00 90.38 79 ALA A N 1
ATOM 610 C CA . ALA A 1 79 ? -15.024 13.284 17.739 1.00 90.38 79 ALA A CA 1
ATOM 611 C C . ALA A 1 79 ? -15.396 14.175 18.935 1.00 90.38 79 ALA A C 1
ATOM 613 O O . ALA A 1 79 ? -16.103 15.172 18.793 1.00 90.38 79 ALA A O 1
ATOM 614 N N . ASP A 1 80 ? -14.905 13.809 20.114 1.00 94.44 80 ASP A N 1
ATOM 615 C CA . ASP A 1 80 ? -15.012 14.603 21.333 1.00 94.44 80 ASP A CA 1
ATOM 616 C C . ASP A 1 80 ? -13.908 15.663 21.323 1.00 94.44 80 ASP A C 1
ATOM 618 O O . ASP A 1 80 ? -12.720 15.332 21.327 1.00 94.44 80 ASP A O 1
ATOM 622 N N . SER A 1 81 ? -14.298 16.938 21.324 1.00 94.25 81 SER A N 1
ATOM 623 C CA . SER A 1 81 ? -13.368 18.070 21.252 1.00 94.25 81 SER A CA 1
ATOM 624 C C . SER A 1 81 ? -12.429 18.176 22.457 1.00 94.25 81 SER A C 1
ATOM 626 O O . SER A 1 81 ? -11.450 18.913 22.395 1.00 94.25 81 SER A O 1
ATOM 628 N N . ASN A 1 82 ? -12.710 17.464 23.552 1.00 96.81 82 ASN A N 1
ATOM 629 C CA . ASN A 1 82 ? -11.879 17.461 24.758 1.00 96.81 82 ASN A CA 1
ATOM 630 C C . ASN A 1 82 ? -10.867 16.308 24.793 1.00 96.81 82 ASN A C 1
ATOM 632 O O . ASN A 1 82 ? -10.184 16.121 25.801 1.00 96.81 82 ASN A O 1
ATOM 636 N N . LYS A 1 83 ? -10.782 15.506 23.726 1.00 96.38 83 LYS A N 1
ATOM 637 C CA . LYS A 1 83 ? -9.869 14.365 23.640 1.00 96.38 83 LYS A CA 1
ATOM 638 C C . LYS A 1 83 ? -8.791 14.598 22.596 1.00 96.38 83 LYS A C 1
ATOM 640 O O . LYS A 1 83 ? -9.019 15.197 21.551 1.00 96.38 83 LYS A O 1
ATOM 645 N N . HIS A 1 84 ? -7.615 14.048 22.877 1.00 94.50 84 HIS A N 1
ATOM 646 C CA . HIS A 1 84 ? -6.564 13.877 21.888 1.00 94.50 84 HIS A CA 1
ATOM 647 C C . HIS A 1 84 ? -6.615 12.439 21.369 1.00 94.50 84 HIS A C 1
ATOM 649 O O . HIS A 1 84 ? -6.591 11.493 22.159 1.00 94.50 84 HIS A O 1
ATOM 655 N N . TYR A 1 85 ? -6.723 12.278 20.052 1.00 93.38 85 TYR A N 1
ATOM 656 C CA . TYR A 1 85 ? -6.824 10.975 19.406 1.00 93.38 85 TYR A CA 1
ATOM 657 C C . TYR A 1 85 ? -5.462 10.550 18.874 1.00 93.38 85 TYR A C 1
ATOM 659 O O . TYR A 1 85 ? -4.789 11.317 18.194 1.00 93.38 85 TYR A O 1
ATOM 667 N N . VAL A 1 86 ? -5.082 9.311 19.172 1.00 93.94 86 VAL A N 1
ATOM 668 C CA . VAL A 1 86 ? -3.831 8.708 18.714 1.00 93.94 86 VAL A CA 1
ATOM 669 C C . VAL A 1 86 ? -4.160 7.383 18.047 1.00 93.94 86 VAL A C 1
ATOM 671 O O . VAL A 1 86 ? -4.997 6.624 18.537 1.00 93.94 86 VAL A O 1
ATOM 674 N N . THR A 1 87 ? -3.489 7.110 16.935 1.00 94.06 87 THR A N 1
ATOM 675 C CA . THR A 1 87 ? -3.480 5.801 16.287 1.00 94.06 87 THR A CA 1
ATOM 676 C C . THR A 1 87 ? -2.041 5.393 16.013 1.00 94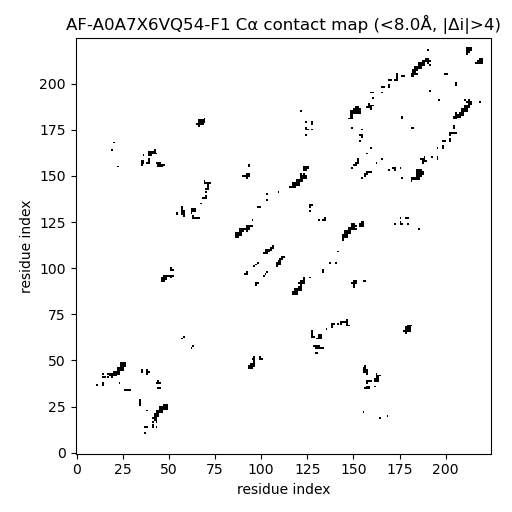.06 87 THR A C 1
ATOM 678 O O . THR A 1 87 ? -1.159 6.243 15.886 1.00 94.06 87 THR A O 1
ATOM 681 N N . PHE A 1 88 ? -1.812 4.092 15.918 1.00 95.25 88 PHE A N 1
ATOM 682 C CA . PHE A 1 88 ? -0.524 3.520 15.556 1.00 95.25 88 PHE A CA 1
ATOM 683 C C . PHE A 1 88 ? -0.727 2.654 14.328 1.00 95.25 88 PHE A C 1
ATOM 685 O O . PHE A 1 88 ? -1.664 1.859 14.293 1.00 95.25 88 PHE A O 1
ATOM 692 N N . VAL A 1 89 ? 0.148 2.800 13.338 1.00 96.31 89 VAL A N 1
ATOM 693 C CA . VAL A 1 89 ? 0.134 1.978 12.130 1.00 96.31 89 VAL A CA 1
ATOM 694 C C . VAL A 1 89 ? 1.540 1.455 11.887 1.00 96.31 89 VAL A C 1
ATOM 696 O O . VAL A 1 89 ? 2.499 2.227 11.882 1.00 96.31 89 VAL A O 1
ATOM 699 N N . ARG A 1 90 ? 1.670 0.143 11.702 1.00 95.44 90 ARG A N 1
ATOM 700 C CA . ARG A 1 90 ? 2.940 -0.495 11.362 1.00 95.44 90 ARG A CA 1
ATOM 701 C C . ARG A 1 90 ? 3.317 -0.192 9.913 1.00 95.44 90 ARG A C 1
ATOM 703 O O . ARG A 1 90 ? 2.488 -0.375 9.024 1.00 95.44 90 ARG A O 1
ATOM 710 N N . SER A 1 91 ? 4.554 0.255 9.702 1.00 94.31 91 SER A N 1
ATOM 711 C CA . SER A 1 91 ? 5.178 0.449 8.386 1.00 94.31 91 SER A CA 1
ATOM 712 C C . SER A 1 91 ? 5.585 -0.880 7.732 1.00 94.31 91 SER A C 1
ATOM 714 O O . SER A 1 91 ? 5.378 -1.946 8.314 1.00 94.31 91 SER A O 1
ATOM 716 N N . ASP A 1 92 ? 6.191 -0.804 6.542 1.00 96.06 92 ASP A N 1
ATOM 717 C CA . ASP A 1 92 ? 6.815 -1.930 5.823 1.00 96.06 92 ASP A CA 1
ATOM 718 C C . ASP A 1 92 ? 5.829 -3.015 5.353 1.00 96.06 92 ASP A C 1
ATOM 720 O O . ASP A 1 92 ? 6.196 -4.161 5.076 1.00 96.06 92 ASP A O 1
ATOM 724 N N . GLY A 1 93 ? 4.551 -2.656 5.263 1.00 97.38 93 GLY A N 1
ATOM 725 C CA . GLY A 1 93 ? 3.487 -3.496 4.734 1.00 97.38 93 GLY A CA 1
ATOM 726 C C . GLY A 1 93 ? 3.514 -3.720 3.233 1.00 97.38 93 GLY A C 1
ATOM 727 O O . GLY A 1 93 ? 2.929 -4.697 2.763 1.00 97.38 93 GLY A O 1
ATOM 728 N N . ASP A 1 94 ? 4.159 -2.809 2.503 1.00 98.06 94 ASP A N 1
ATOM 729 C CA . ASP A 1 94 ? 4.404 -2.846 1.058 1.00 98.06 94 ASP A CA 1
ATOM 730 C C . ASP A 1 94 ? 5.390 -3.967 0.713 1.00 98.06 94 ASP A C 1
ATOM 732 O O . ASP A 1 94 ? 5.275 -4.628 -0.323 1.00 98.06 94 ASP A O 1
ATOM 736 N N . ASN A 1 95 ? 6.317 -4.236 1.635 1.00 97.50 95 ASN A N 1
ATOM 737 C CA . ASN A 1 95 ? 7.285 -5.299 1.523 1.00 97.50 95 ASN A CA 1
ATOM 738 C C . ASN A 1 95 ? 6.622 -6.657 1.762 1.00 97.50 95 ASN A C 1
ATOM 740 O O . ASN A 1 95 ? 6.511 -7.133 2.890 1.00 97.50 95 ASN A O 1
ATOM 744 N N . ILE A 1 96 ? 6.211 -7.325 0.685 1.00 97.06 96 ILE A N 1
ATOM 745 C CA . ILE A 1 96 ? 5.434 -8.568 0.762 1.00 97.06 96 ILE A CA 1
ATOM 746 C C . ILE A 1 96 ? 6.156 -9.704 1.496 1.00 97.06 96 ILE A C 1
ATOM 748 O O . ILE A 1 96 ? 5.510 -10.627 2.000 1.00 97.06 96 ILE A O 1
ATOM 752 N N . GLN A 1 97 ? 7.482 -9.632 1.628 1.00 95.00 97 GLN A N 1
ATOM 753 C CA . GLN A 1 97 ? 8.233 -10.633 2.376 1.00 95.00 97 GLN A CA 1
ATOM 754 C C . GLN A 1 97 ? 8.006 -10.532 3.889 1.00 95.00 97 GLN A C 1
ATOM 756 O O . GLN A 1 97 ? 8.148 -11.540 4.579 1.00 95.00 97 GLN A O 1
ATOM 761 N N . THR A 1 98 ? 7.621 -9.368 4.428 1.00 95.31 98 THR A N 1
ATOM 762 C CA . THR A 1 98 ? 7.287 -9.223 5.858 1.00 95.31 98 THR A CA 1
ATOM 763 C C . THR A 1 98 ? 6.031 -10.013 6.203 1.00 95.31 98 THR A C 1
ATOM 765 O O . THR A 1 98 ? 5.969 -10.634 7.261 1.00 95.31 98 THR A O 1
ATOM 768 N N . TRP A 1 99 ? 5.073 -10.090 5.281 1.00 95.88 99 TRP A N 1
ATOM 769 C CA . TRP A 1 99 ? 3.841 -10.849 5.455 1.00 95.88 99 TRP A CA 1
ATOM 770 C C . TRP A 1 99 ? 4.066 -12.353 5.476 1.00 95.88 99 TRP A C 1
ATOM 772 O O . TRP A 1 99 ? 3.468 -13.051 6.289 1.00 95.88 99 TRP A O 1
ATOM 782 N N . TYR A 1 100 ? 4.934 -12.865 4.606 1.00 91.44 100 TYR A N 1
ATOM 783 C CA . TYR A 1 100 ? 5.209 -14.300 4.584 1.00 91.44 100 TYR A CA 1
ATOM 784 C C . TYR A 1 100 ? 6.193 -14.716 5.689 1.00 91.44 100 TYR A C 1
ATOM 786 O O . TYR A 1 100 ? 6.036 -15.778 6.284 1.00 91.44 100 TYR A O 1
ATOM 794 N N . ASN A 1 101 ? 7.193 -13.883 5.991 1.00 90.81 101 ASN A N 1
ATOM 795 C CA . ASN A 1 101 ? 8.290 -14.259 6.887 1.00 90.81 101 ASN A CA 1
ATOM 796 C C . ASN A 1 101 ? 8.111 -13.795 8.339 1.00 90.81 101 ASN A C 1
ATOM 798 O O . ASN A 1 101 ? 8.800 -14.318 9.216 1.00 90.81 101 ASN A O 1
ATOM 802 N N . TYR A 1 102 ? 7.282 -12.777 8.604 1.00 92.50 102 TYR A N 1
ATOM 803 C CA . TYR A 1 102 ? 7.360 -12.028 9.861 1.00 92.50 102 TYR A CA 1
ATOM 804 C C . TYR A 1 102 ? 6.000 -11.673 10.478 1.00 92.50 102 TYR A C 1
ATOM 806 O O . TYR A 1 102 ? 5.624 -12.327 11.445 1.00 92.50 102 TYR A O 1
ATOM 814 N N . PHE A 1 103 ? 5.253 -10.683 9.974 1.00 94.94 103 PHE A N 1
ATOM 815 C CA . PHE A 1 103 ? 4.154 -10.052 10.728 1.00 94.94 103 PHE A CA 1
ATOM 816 C C . PHE A 1 103 ? 3.132 -11.035 11.315 1.00 94.94 103 PHE A C 1
ATOM 818 O O . PHE A 1 103 ? 2.936 -10.980 12.532 1.00 94.94 103 PHE A O 1
ATOM 825 N N . PRO A 1 104 ? 2.534 -11.968 10.541 1.00 94.50 104 PRO A N 1
ATOM 826 C CA . PRO A 1 104 ? 1.506 -12.874 11.060 1.00 94.50 104 PRO A CA 1
ATOM 827 C C . PRO A 1 104 ? 2.051 -13.944 12.009 1.00 94.50 104 PRO A C 1
ATOM 829 O O . PRO A 1 104 ? 1.279 -14.584 12.716 1.00 94.50 104 PRO A O 1
ATOM 832 N N . PHE A 1 105 ? 3.368 -14.169 12.005 1.00 93.62 105 PHE A N 1
ATOM 833 C CA . PHE A 1 105 ? 4.006 -15.326 12.639 1.00 93.62 105 PHE A CA 1
ATOM 834 C C . PHE A 1 105 ? 4.980 -14.946 13.757 1.00 93.62 105 PHE A C 1
ATOM 836 O O . PHE A 1 105 ? 5.421 -15.814 14.508 1.00 93.62 105 PHE A O 1
ATOM 843 N N . ASN A 1 106 ? 5.347 -13.670 13.876 1.00 92.56 106 ASN A N 1
ATOM 844 C CA . ASN A 1 106 ? 6.326 -13.221 14.849 1.00 92.56 106 ASN A CA 1
ATOM 845 C C . ASN A 1 106 ? 5.683 -12.895 16.202 1.00 92.56 106 ASN A C 1
ATOM 847 O O . ASN A 1 106 ? 4.766 -12.081 16.292 1.00 92.56 106 ASN A O 1
ATOM 851 N N . GLU A 1 107 ? 6.238 -13.465 17.271 1.00 91.12 107 GLU A N 1
ATOM 852 C CA . GLU A 1 107 ? 5.783 -13.283 18.660 1.00 91.12 107 GLU A CA 1
ATOM 853 C C . GLU A 1 107 ? 5.986 -11.861 19.217 1.00 91.12 107 GLU A C 1
ATOM 855 O O . GLU A 1 107 ? 5.638 -11.593 20.366 1.00 91.12 107 GLU A O 1
ATOM 860 N N . LYS A 1 108 ? 6.562 -10.942 18.433 1.00 88.62 108 LYS A N 1
ATOM 861 C CA . LYS A 1 108 ? 6.673 -9.511 18.752 1.00 88.62 108 LYS A CA 1
ATOM 862 C C . LYS A 1 108 ? 5.730 -8.630 17.926 1.00 88.62 108 LYS A C 1
ATOM 864 O O . LYS A 1 108 ? 5.653 -7.440 18.211 1.00 88.62 108 LYS A O 1
ATOM 869 N N . ASP A 1 109 ? 5.026 -9.202 16.946 1.00 89.94 109 ASP A N 1
ATOM 870 C CA . ASP A 1 109 ? 4.080 -8.508 16.065 1.00 89.94 109 ASP A CA 1
ATOM 871 C C . ASP A 1 109 ? 2.669 -9.112 16.180 1.00 89.94 109 ASP A C 1
ATOM 873 O O . ASP A 1 109 ? 2.119 -9.141 17.281 1.00 89.94 109 ASP A O 1
ATOM 877 N N . MET A 1 110 ? 2.034 -9.567 15.090 1.00 92.50 110 MET A N 1
ATOM 878 C CA . MET A 1 110 ? 0.628 -9.996 15.142 1.00 92.50 110 MET A CA 1
ATOM 879 C C . MET A 1 110 ? 0.432 -11.265 15.969 1.00 92.50 110 MET A C 1
ATOM 881 O O . MET A 1 110 ? -0.605 -11.406 16.610 1.00 92.50 110 MET A O 1
ATOM 885 N N . ALA A 1 111 ? 1.421 -12.165 15.988 1.00 89.62 111 ALA A N 1
ATOM 886 C CA . ALA A 1 111 ? 1.365 -13.381 16.799 1.00 89.62 111 ALA A CA 1
ATOM 887 C C . ALA A 1 111 ? 1.719 -13.138 18.279 1.00 89.62 111 ALA A C 1
ATOM 889 O O . ALA A 1 111 ? 1.681 -14.073 19.080 1.00 89.62 111 ALA A O 1
ATOM 890 N N . ALA A 1 112 ? 2.074 -11.907 18.661 1.00 89.25 112 ALA A N 1
ATOM 891 C CA . ALA A 1 112 ? 2.306 -11.553 20.053 1.00 89.25 112 ALA A CA 1
ATOM 892 C C . ALA A 1 112 ? 0.997 -11.547 20.856 1.00 89.25 112 ALA A C 1
ATOM 894 O O . ALA A 1 112 ? -0.067 -11.177 20.355 1.00 89.25 112 ALA A O 1
ATOM 895 N N . ILE A 1 113 ? 1.094 -11.828 22.157 1.00 85.50 113 ILE A N 1
ATOM 896 C CA . ILE A 1 113 ? 0.038 -11.439 23.096 1.00 85.50 113 ILE A CA 1
ATOM 897 C C . ILE A 1 113 ? 0.119 -9.918 23.256 1.00 85.50 113 ILE A C 1
ATOM 899 O O . ILE A 1 113 ? 0.997 -9.401 23.949 1.00 85.50 113 ILE A O 1
ATOM 903 N N . ARG A 1 114 ? -0.778 -9.196 22.582 1.00 88.19 114 ARG A N 1
ATOM 904 C CA . ARG A 1 114 ? -0.876 -7.731 22.651 1.00 88.19 114 ARG A CA 1
ATOM 905 C C . ARG A 1 114 ? -1.911 -7.300 23.691 1.00 88.19 114 ARG A C 1
ATOM 907 O O . ARG A 1 114 ? -2.786 -8.069 24.080 1.00 88.19 114 ARG A O 1
ATOM 914 N N . GLY A 1 115 ? -1.775 -6.065 24.170 1.00 85.31 115 GLY A N 1
ATOM 915 C CA . GLY A 1 115 ? -2.780 -5.440 25.032 1.00 85.31 115 GLY A CA 1
ATOM 916 C C . GLY A 1 115 ? -4.075 -5.119 24.276 1.00 85.31 115 GLY A C 1
ATOM 917 O O . GLY A 1 115 ? -4.142 -5.245 23.057 1.00 85.31 115 GLY A O 1
ATOM 918 N N . ASP A 1 116 ? -5.094 -4.654 24.999 1.00 91.19 116 ASP A N 1
ATOM 919 C CA . ASP A 1 116 ? -6.384 -4.263 24.412 1.00 91.19 116 ASP A CA 1
ATOM 920 C C . ASP A 1 116 ? -6.318 -2.824 23.868 1.00 91.19 116 ASP A C 1
ATOM 922 O O . ASP A 1 116 ? -6.776 -1.875 24.506 1.00 91.19 116 ASP A O 1
ATOM 926 N N . PHE A 1 117 ? -5.673 -2.642 22.712 1.00 92.62 117 PHE A N 1
ATOM 927 C CA . PHE A 1 117 ? -5.600 -1.355 22.014 1.00 92.62 117 PHE A CA 1
ATOM 928 C C . PHE A 1 117 ? -5.667 -1.524 20.495 1.00 92.62 117 PHE A C 1
ATOM 930 O O . PHE A 1 117 ? -5.143 -2.488 19.943 1.00 92.62 117 PHE A O 1
ATOM 937 N N . LYS A 1 118 ? -6.287 -0.547 19.818 1.00 93.81 118 LYS A N 1
ATOM 938 C CA . LYS A 1 118 ? -6.416 -0.506 18.354 1.00 93.81 118 LYS A CA 1
ATOM 939 C C . LYS A 1 118 ? -5.061 -0.309 17.684 1.00 93.81 118 LYS A C 1
ATOM 941 O O . LYS A 1 118 ? -4.294 0.563 18.098 1.00 93.81 118 LYS A O 1
ATOM 946 N N . PHE A 1 119 ? -4.791 -1.085 16.639 1.00 95.50 119 PHE A N 1
ATOM 947 C CA . PHE A 1 119 ? -3.519 -1.045 15.929 1.00 95.50 119 PHE A CA 1
ATOM 948 C C . PHE A 1 119 ? -3.705 -1.279 14.429 1.00 95.50 119 PHE A C 1
ATOM 950 O O . PHE A 1 119 ? -4.424 -2.180 14.005 1.00 95.50 119 PHE A O 1
ATOM 957 N N . GLY A 1 120 ? -3.059 -0.445 13.623 1.00 96.88 120 GLY A N 1
ATOM 958 C CA . GLY A 1 120 ? -3.075 -0.532 12.173 1.00 96.88 120 GLY A CA 1
ATOM 959 C C . GLY A 1 120 ? -1.909 -1.353 11.626 1.00 96.88 120 GLY A C 1
ATOM 960 O O . GLY A 1 120 ? -0.778 -1.226 12.092 1.00 96.88 120 GLY A O 1
ATOM 961 N N . TRP A 1 121 ? -2.159 -2.122 10.577 1.00 97.62 121 TRP A N 1
ATOM 962 C CA . TRP A 1 121 ? -1.151 -2.827 9.793 1.00 97.62 121 TRP A CA 1
ATOM 963 C C . TRP A 1 121 ? -1.227 -2.337 8.355 1.00 97.62 121 TRP A C 1
ATOM 965 O O . TRP A 1 121 ? -2.265 -2.473 7.706 1.00 97.62 121 TRP A O 1
ATOM 975 N N . SER A 1 122 ? -0.146 -1.752 7.846 1.00 97.81 122 SER A N 1
ATOM 976 C CA . SER A 1 122 ? -0.058 -1.502 6.410 1.00 97.81 122 SER A CA 1
ATOM 977 C C . SER A 1 122 ? 0.073 -2.839 5.684 1.00 97.81 122 SER A C 1
ATOM 979 O O . SER A 1 122 ? 0.843 -3.684 6.123 1.00 97.81 122 SER A O 1
ATOM 981 N N . ILE A 1 123 ? -0.696 -3.063 4.619 1.00 98.44 123 ILE A N 1
ATOM 982 C CA . ILE A 1 123 ? -0.690 -4.285 3.805 1.00 98.44 123 ILE A CA 1
ATOM 983 C C . ILE A 1 123 ? -0.615 -3.931 2.325 1.00 98.44 123 ILE A C 1
ATOM 985 O O . ILE A 1 123 ? -1.249 -2.976 1.870 1.00 98.44 123 ILE A O 1
ATOM 989 N N . GLN A 1 124 ? 0.136 -4.727 1.569 1.00 98.12 124 GLN A N 1
ATOM 990 C CA . GLN A 1 124 ? 0.273 -4.559 0.134 1.00 98.12 124 GLN A CA 1
ATOM 991 C C . GLN A 1 124 ? -0.933 -5.132 -0.629 1.00 98.12 124 GLN A C 1
ATOM 993 O O . GLN A 1 124 ? -1.125 -6.352 -0.617 1.00 98.12 124 GLN A O 1
ATOM 998 N N . PRO A 1 125 ? -1.712 -4.320 -1.370 1.00 98.25 125 PRO A N 1
ATOM 999 C CA . PRO A 1 125 ? -2.902 -4.803 -2.062 1.00 98.25 125 PRO A CA 1
ATOM 1000 C C . PRO A 1 125 ? -2.641 -5.875 -3.125 1.00 98.25 125 PRO A C 1
ATOM 1002 O O . PRO A 1 125 ? -3.466 -6.767 -3.307 1.00 98.25 125 PRO A O 1
ATOM 1005 N N . SER A 1 126 ? -1.472 -5.859 -3.776 1.00 97.44 126 SER A N 1
ATOM 1006 C CA . SER A 1 126 ? -1.079 -6.876 -4.769 1.00 97.44 126 SER A CA 1
ATOM 1007 C C . SER A 1 126 ? -1.010 -8.291 -4.191 1.00 97.44 126 SER A C 1
ATOM 1009 O O . SER A 1 126 ? -1.012 -9.259 -4.948 1.00 97.44 126 SER A O 1
ATOM 1011 N N . LEU A 1 127 ? -0.964 -8.450 -2.862 1.00 97.94 127 LEU A N 1
ATOM 1012 C CA . LEU A 1 127 ? -0.987 -9.765 -2.223 1.00 97.94 127 LEU A CA 1
ATOM 1013 C C . LEU A 1 127 ? -2.236 -10.580 -2.571 1.00 97.94 127 LEU A C 1
ATOM 1015 O O . LEU A 1 127 ? -2.163 -11.801 -2.491 1.00 97.94 127 LEU A O 1
ATOM 1019 N N . ILE A 1 128 ? -3.345 -9.960 -2.991 1.00 97.94 128 ILE A N 1
ATOM 1020 C CA . ILE A 1 128 ? -4.518 -10.722 -3.450 1.00 97.94 128 ILE A CA 1
ATOM 1021 C C . ILE A 1 128 ? -4.232 -11.550 -4.711 1.00 97.94 128 ILE A C 1
ATOM 1023 O O . ILE A 1 128 ? -4.840 -12.599 -4.891 1.00 97.94 128 ILE A O 1
ATOM 1027 N N . ASP A 1 129 ? -3.275 -11.130 -5.540 1.00 96.94 129 ASP A N 1
ATOM 1028 C CA . ASP A 1 129 ? -2.855 -11.886 -6.724 1.00 96.94 129 ASP A CA 1
ATOM 1029 C C . ASP A 1 129 ? -1.590 -12.720 -6.444 1.00 96.94 129 ASP A C 1
ATOM 1031 O O . ASP A 1 129 ? -1.393 -13.782 -7.030 1.00 96.94 129 ASP A O 1
ATOM 1035 N N . LEU A 1 130 ? -0.724 -12.264 -5.529 1.00 97.31 130 LEU A N 1
ATOM 1036 C CA . LEU A 1 130 ? 0.577 -12.898 -5.265 1.00 97.31 130 LEU A CA 1
ATOM 1037 C C . LEU A 1 130 ? 0.538 -13.984 -4.186 1.00 97.31 130 LEU A C 1
ATOM 1039 O O . LEU A 1 130 ? 1.278 -14.962 -4.264 1.00 97.31 130 LEU A O 1
ATOM 1043 N N . ALA A 1 131 ? -0.281 -13.796 -3.155 1.00 97.56 131 ALA A N 1
ATOM 1044 C CA . ALA A 1 131 ? -0.438 -14.732 -2.048 1.00 97.56 131 ALA A CA 1
ATOM 1045 C C . ALA A 1 131 ? -1.819 -14.582 -1.367 1.00 97.56 131 ALA A C 1
ATOM 1047 O O . ALA A 1 131 ? -1.889 -14.345 -0.157 1.00 97.56 131 ALA A O 1
ATOM 1048 N N . PRO A 1 132 ? -2.939 -14.739 -2.098 1.00 97.94 132 PRO A N 1
ATOM 1049 C CA . PRO A 1 132 ? -4.293 -14.576 -1.552 1.00 97.94 132 PRO A CA 1
ATOM 1050 C C . PRO A 1 132 ? -4.549 -15.417 -0.295 1.00 97.94 132 PRO A C 1
ATOM 1052 O O . PRO A 1 132 ? -5.146 -14.945 0.674 1.00 97.94 132 PRO A O 1
ATOM 1055 N N . SER A 1 133 ? -4.045 -16.654 -0.263 1.00 97.12 133 SER A N 1
ATOM 1056 C CA . SER A 1 133 ? -4.166 -17.537 0.901 1.00 97.12 133 SER A CA 1
ATOM 1057 C C . SER A 1 133 ? -3.446 -17.006 2.144 1.00 97.12 133 SER A C 1
ATOM 1059 O O . SER A 1 133 ? -3.891 -17.272 3.260 1.00 97.12 133 SER A O 1
ATOM 1061 N N . LEU A 1 134 ? -2.352 -16.256 1.969 1.00 97.06 134 LEU A N 1
ATOM 1062 C CA . LEU A 1 134 ? -1.643 -15.602 3.069 1.00 97.06 134 LEU A CA 1
ATOM 1063 C C . LEU A 1 134 ? -2.479 -14.456 3.635 1.00 97.06 134 LEU A C 1
ATOM 1065 O O . LEU A 1 134 ? -2.648 -14.380 4.847 1.00 97.06 134 LEU A O 1
ATOM 1069 N N . VAL A 1 135 ? -3.070 -13.619 2.775 1.00 98.12 135 VAL A N 1
ATOM 1070 C CA . VAL A 1 135 ? -3.967 -12.543 3.229 1.00 98.12 135 VAL A CA 1
ATOM 1071 C C . VAL A 1 135 ? -5.167 -13.121 3.969 1.00 98.12 135 VAL A C 1
ATOM 1073 O O . VAL A 1 135 ? -5.508 -12.652 5.053 1.00 98.12 135 VAL A O 1
ATOM 1076 N N . LYS A 1 136 ? -5.760 -14.199 3.441 1.00 98.19 136 LYS A N 1
ATOM 1077 C CA . LYS A 1 136 ? -6.845 -14.910 4.121 1.00 98.19 136 LYS A CA 1
ATOM 1078 C C . LYS A 1 136 ? -6.425 -15.404 5.505 1.00 98.19 136 LYS A C 1
ATOM 1080 O O . LYS A 1 136 ? -7.152 -15.180 6.467 1.00 98.19 136 LYS A O 1
ATOM 1085 N N . HIS A 1 137 ? -5.268 -16.058 5.608 1.00 96.75 137 HIS A N 1
ATOM 1086 C CA . HIS A 1 137 ? -4.743 -16.523 6.891 1.00 96.75 137 HIS A CA 1
ATOM 1087 C C . HIS A 1 137 ? -4.581 -15.366 7.883 1.00 96.75 137 HIS A C 1
ATOM 1089 O O . HIS A 1 137 ? -5.021 -15.471 9.024 1.00 96.75 137 HIS A O 1
ATOM 1095 N N . THR A 1 138 ? -3.995 -14.258 7.432 1.00 97.12 138 THR A N 1
ATOM 1096 C CA . THR A 1 138 ? -3.815 -13.045 8.231 1.00 97.12 138 THR A CA 1
ATOM 1097 C C . THR A 1 138 ? -5.150 -12.484 8.720 1.00 97.12 138 THR A C 1
ATOM 1099 O O . THR A 1 138 ? -5.291 -12.215 9.909 1.00 97.12 138 THR A O 1
ATOM 1102 N N . TYR A 1 139 ? -6.148 -12.336 7.844 1.00 97.94 139 TYR A N 1
ATOM 1103 C CA . TYR A 1 139 ? -7.463 -11.798 8.217 1.00 97.94 139 TYR A CA 1
ATOM 1104 C C . TYR A 1 139 ? -8.212 -12.714 9.187 1.00 97.94 139 TYR A C 1
ATOM 1106 O O . TYR A 1 139 ? -8.787 -12.225 10.154 1.00 97.94 139 TYR A O 1
ATOM 1114 N N . ASP A 1 140 ? -8.151 -14.033 8.985 1.00 96.56 140 ASP A N 1
ATOM 1115 C CA . ASP A 1 140 ? -8.769 -15.016 9.885 1.00 96.56 140 ASP A CA 1
ATOM 1116 C C . ASP A 1 140 ? -8.134 -15.017 11.293 1.00 96.56 140 ASP A C 1
ATOM 1118 O O . ASP A 1 140 ? -8.739 -15.514 12.247 1.00 96.56 140 ASP A O 1
ATOM 1122 N N . LYS A 1 141 ? -6.895 -14.524 11.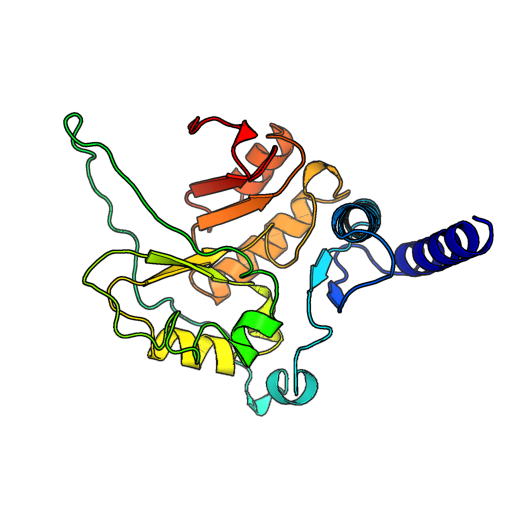423 1.00 94.12 141 LYS A N 1
ATOM 1123 C CA . LYS A 1 141 ? -6.113 -14.503 12.671 1.00 94.12 141 LYS A CA 1
ATOM 1124 C C . LYS A 1 141 ? -5.984 -13.126 13.310 1.00 94.12 141 LYS A C 1
ATOM 1126 O O . LYS A 1 141 ? -5.432 -13.038 14.404 1.00 94.12 141 LYS A O 1
ATOM 1131 N N . ALA A 1 142 ? -6.472 -12.083 12.650 1.00 94.88 142 ALA A N 1
ATOM 1132 C CA . ALA A 1 142 ? -6.414 -10.726 13.162 1.00 94.88 142 ALA A CA 1
ATOM 1133 C C . ALA A 1 142 ? -7.172 -10.603 14.493 1.00 94.88 142 ALA A C 1
ATOM 1135 O O . ALA A 1 142 ? -8.239 -11.197 14.679 1.00 94.88 142 ALA A O 1
ATOM 1136 N N . ASP A 1 143 ? -6.636 -9.804 15.411 1.00 93.69 143 ASP A N 1
ATOM 1137 C CA . ASP A 1 143 ? -7.340 -9.441 16.636 1.00 93.69 143 ASP A CA 1
ATOM 1138 C C . ASP A 1 143 ? -8.517 -8.503 16.318 1.00 93.69 143 ASP A C 1
ATOM 1140 O O . ASP A 1 143 ? -8.513 -7.779 15.320 1.00 93.69 143 ASP A O 1
ATOM 1144 N N . LYS A 1 144 ? -9.520 -8.447 17.202 1.00 92.88 144 LYS A N 1
ATOM 1145 C CA . LYS A 1 144 ? -10.648 -7.493 17.111 1.00 92.88 144 LYS A CA 1
ATOM 1146 C C . LYS A 1 144 ? -10.203 -6.020 17.030 1.00 92.88 144 LYS A C 1
ATOM 1148 O O . LYS A 1 144 ? -10.979 -5.160 16.623 1.00 92.88 144 LYS A O 1
ATOM 1153 N N . ASN A 1 145 ? -8.980 -5.719 17.468 1.00 93.81 145 ASN A N 1
ATOM 1154 C CA . ASN A 1 145 ? -8.400 -4.383 17.477 1.00 93.81 145 ASN A CA 1
ATOM 1155 C C . ASN A 1 145 ? -7.516 -4.083 16.255 1.00 93.81 145 ASN A C 1
ATOM 1157 O O . ASN A 1 145 ? -7.036 -2.954 16.127 1.00 93.81 145 ASN A O 1
ATOM 1161 N N . ASP A 1 146 ? -7.287 -5.058 15.372 1.00 96.31 146 ASP A N 1
ATOM 1162 C CA . ASP A 1 146 ? -6.473 -4.859 14.175 1.00 96.31 146 ASP A CA 1
ATOM 1163 C C . ASP A 1 146 ? -7.255 -4.185 13.056 1.00 96.31 146 ASP A C 1
ATOM 1165 O O . ASP A 1 146 ? -8.415 -4.503 12.797 1.00 96.31 146 ASP A O 1
ATOM 1169 N N . TYR A 1 147 ? -6.594 -3.287 12.340 1.00 97.25 147 TYR A N 1
ATOM 1170 C CA . TYR A 1 147 ? -7.126 -2.692 11.122 1.00 97.25 147 TYR A CA 1
ATOM 1171 C C . TYR A 1 147 ? -6.058 -2.697 10.035 1.00 97.25 147 TYR A C 1
ATOM 1173 O O . TYR A 1 147 ? -4.900 -2.394 10.302 1.00 97.25 147 TYR A O 1
ATOM 1181 N N . PHE A 1 148 ? -6.425 -3.026 8.807 1.00 98.25 148 PHE A N 1
ATOM 1182 C CA . PHE A 1 148 ? -5.521 -3.081 7.669 1.00 98.25 148 PHE A CA 1
ATOM 1183 C C . PHE A 1 148 ? -5.706 -1.846 6.794 1.00 98.25 148 PHE A C 1
ATOM 1185 O O . PHE A 1 148 ? -6.825 -1.450 6.455 1.00 98.25 148 PHE A O 1
ATOM 1192 N N . VAL A 1 149 ? -4.586 -1.234 6.425 1.00 98.19 149 VAL A N 1
ATOM 1193 C CA . VAL A 1 149 ? -4.529 -0.052 5.559 1.00 98.19 149 VAL A CA 1
ATOM 1194 C C . VAL A 1 149 ? -3.630 -0.345 4.368 1.00 98.19 149 VAL A C 1
ATOM 1196 O O . VAL A 1 149 ? -2.707 -1.144 4.475 1.00 98.19 149 VAL A O 1
ATOM 1199 N N . VAL A 1 150 ? -3.876 0.290 3.229 1.00 98.69 150 VAL A N 1
ATOM 1200 C CA . VAL A 1 150 ? -3.003 0.159 2.059 1.00 98.69 150 VAL A CA 1
ATOM 1201 C C . VAL A 1 150 ? -1.624 0.722 2.399 1.00 98.69 150 VAL A C 1
ATOM 1203 O O . VAL A 1 150 ? -1.522 1.845 2.898 1.00 98.69 150 VAL A O 1
ATOM 1206 N N . ALA A 1 151 ? -0.586 -0.068 2.142 1.00 98.44 151 ALA A N 1
ATOM 1207 C CA . ALA A 1 151 ? 0.801 0.344 2.304 1.00 98.44 151 ALA A CA 1
ATOM 1208 C C . ALA A 1 151 ? 1.269 1.313 1.204 1.00 98.44 151 ALA A C 1
ATOM 1210 O O . ALA A 1 151 ? 0.554 1.596 0.240 1.00 98.44 151 ALA A O 1
ATOM 1211 N N . VAL A 1 152 ? 2.482 1.840 1.361 1.00 98.19 152 VAL A N 1
ATOM 1212 C CA . VAL A 1 152 ? 3.035 2.845 0.449 1.00 98.19 152 VAL A CA 1
ATOM 1213 C C . VAL A 1 152 ? 3.239 2.291 -0.963 1.00 98.19 152 VAL A C 1
ATOM 1215 O O . VAL A 1 152 ? 3.780 1.207 -1.132 1.00 98.19 152 VAL A O 1
ATOM 1218 N N . SER A 1 153 ? 2.833 2.966 -2.034 1.00 97.88 153 SER A N 1
ATOM 1219 C CA . SER A 1 153 ? 1.889 4.097 -2.094 1.00 97.88 153 SER A CA 1
ATOM 1220 C C . SER A 1 153 ? 0.646 3.663 -2.866 1.00 97.88 153 SER A C 1
ATOM 1222 O O . SER A 1 153 ? 0.163 4.369 -3.743 1.00 97.88 153 SER A O 1
ATOM 1224 N N . GLY A 1 154 ? 0.136 2.459 -2.605 1.00 97.62 154 GLY A N 1
ATOM 1225 C CA . GLY A 1 154 ? -0.959 1.870 -3.371 1.00 97.62 154 GLY A CA 1
ATOM 1226 C C . GLY A 1 154 ? -0.786 0.371 -3.562 1.00 97.62 154 GLY A C 1
ATOM 1227 O O . GLY A 1 154 ? -0.394 -0.334 -2.645 1.00 97.62 154 GLY A O 1
ATOM 1228 N N . HIS A 1 155 ? -1.062 -0.130 -4.768 1.00 97.94 155 HIS A N 1
ATOM 1229 C CA . HIS A 1 155 ? -0.861 -1.540 -5.128 1.00 97.94 155 HIS A CA 1
ATOM 1230 C C . HIS A 1 155 ? 0.592 -1.826 -5.558 1.00 97.94 155 HIS A C 1
ATOM 1232 O O . HIS A 1 155 ? 0.860 -2.753 -6.318 1.00 97.94 155 HIS A O 1
ATOM 1238 N N . GLY A 1 156 ? 1.537 -1.025 -5.064 1.00 98.06 156 GLY A N 1
ATOM 1239 C CA . GLY A 1 156 ? 2.956 -1.047 -5.399 1.00 98.06 156 GLY A CA 1
ATOM 1240 C C . GLY A 1 156 ? 3.684 0.087 -4.690 1.00 98.06 156 GLY A C 1
ATOM 1241 O O . GLY A 1 156 ? 3.102 1.162 -4.515 1.00 98.06 156 GLY A O 1
ATOM 1242 N N . TYR A 1 157 ? 4.946 -0.122 -4.316 1.00 98.50 157 TYR A N 1
ATOM 1243 C CA . TYR A 1 157 ? 5.767 0.962 -3.794 1.00 98.50 157 TYR A CA 1
ATOM 1244 C C . TYR A 1 157 ? 6.273 1.826 -4.953 1.00 98.50 157 TYR A C 1
ATOM 1246 O O . TYR A 1 157 ? 7.033 1.378 -5.814 1.00 98.50 157 TYR A O 1
ATOM 1254 N N . MET A 1 158 ? 5.801 3.067 -4.993 1.00 98.44 158 MET A N 1
ATOM 1255 C CA . MET A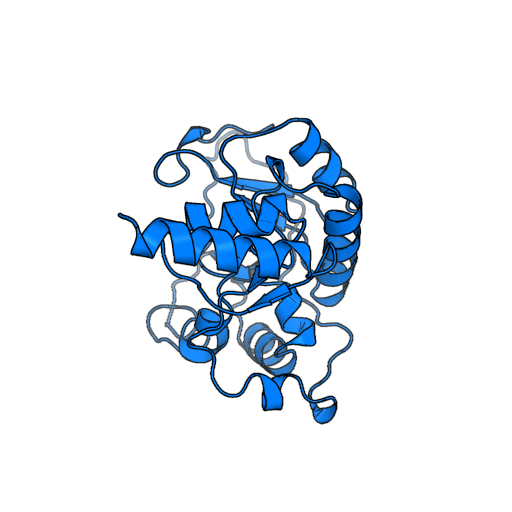 1 158 ? 6.196 4.094 -5.949 1.00 98.44 158 MET A CA 1
ATOM 1256 C C . MET A 1 158 ? 6.063 5.485 -5.308 1.00 98.44 158 MET A C 1
ATOM 1258 O O . MET A 1 158 ? 5.428 5.623 -4.258 1.00 98.44 158 MET A O 1
ATOM 1262 N N . TYR A 1 159 ? 6.666 6.499 -5.931 1.00 98.62 159 TYR A N 1
ATOM 1263 C CA . TYR A 1 159 ? 6.490 7.912 -5.586 1.00 98.62 159 TYR A CA 1
ATOM 1264 C C . TYR A 1 159 ? 5.452 8.537 -6.527 1.00 98.62 159 TYR A C 1
ATOM 1266 O O . TYR A 1 159 ? 5.760 8.719 -7.713 1.00 98.62 159 TYR A O 1
ATOM 1274 N N . PRO A 1 160 ? 4.231 8.846 -6.043 1.00 98.50 160 PRO A N 1
ATOM 1275 C CA . PRO A 1 160 ? 3.135 9.300 -6.901 1.00 98.50 160 PRO A CA 1
ATOM 1276 C C . PRO A 1 160 ? 3.445 10.548 -7.719 1.00 98.50 160 PRO A C 1
ATOM 1278 O O . PRO A 1 160 ? 3.068 10.611 -8.887 1.00 98.50 160 PRO A O 1
ATOM 1281 N N . SER A 1 161 ? 4.187 11.497 -7.148 1.00 98.25 161 SER A N 1
ATOM 1282 C CA . SER A 1 161 ? 4.612 12.739 -7.806 1.00 98.25 161 SER A CA 1
ATOM 1283 C C . SER A 1 161 ? 5.494 12.520 -9.036 1.00 98.25 161 SER A C 1
ATOM 1285 O O . SER A 1 161 ? 5.621 13.400 -9.886 1.00 98.25 161 SER A O 1
ATOM 1287 N N . LEU A 1 162 ? 6.117 11.344 -9.145 1.00 98.06 162 LEU A N 1
ATOM 1288 C CA . LEU A 1 162 ? 6.970 10.964 -10.268 1.00 98.06 162 LEU A CA 1
ATOM 1289 C C . LEU A 1 162 ? 6.255 10.062 -11.279 1.00 98.06 162 LEU A C 1
ATOM 1291 O O . LEU A 1 162 ? 6.853 9.737 -12.306 1.00 98.06 162 LEU A O 1
ATOM 1295 N N . TYR A 1 163 ? 5.027 9.626 -10.988 1.00 98.12 163 TYR A N 1
ATOM 1296 C CA . TYR A 1 163 ? 4.333 8.604 -11.761 1.00 98.12 163 TYR A CA 1
ATOM 1297 C C . TYR A 1 163 ? 3.609 9.216 -12.975 1.00 98.12 163 TYR A C 1
ATOM 1299 O O . TYR A 1 163 ? 2.703 10.032 -12.797 1.00 98.12 163 TYR A O 1
ATOM 1307 N N . PRO A 1 164 ? 3.953 8.835 -14.221 1.00 96.88 164 PRO A N 1
ATOM 1308 C CA . PRO A 1 164 ? 3.461 9.508 -15.426 1.00 96.88 164 PRO A CA 1
ATOM 1309 C C . PRO A 1 164 ? 1.950 9.365 -15.663 1.00 96.88 164 PRO A C 1
ATOM 1311 O O . PRO A 1 164 ? 1.335 10.289 -16.190 1.00 96.88 164 PRO A O 1
ATOM 1314 N N . ASP A 1 165 ? 1.345 8.234 -15.282 1.00 96.25 165 ASP A N 1
ATOM 1315 C CA . ASP A 1 165 ? -0.106 8.010 -15.374 1.00 96.25 165 ASP A CA 1
ATOM 1316 C C . ASP A 1 165 ? -0.700 7.629 -14.011 1.00 96.25 165 ASP A C 1
ATOM 1318 O O . ASP A 1 165 ? -1.204 6.526 -13.786 1.00 96.25 165 ASP A O 1
ATOM 1322 N N . LEU A 1 166 ? -0.627 8.571 -13.066 1.00 98.06 166 LEU A N 1
ATOM 1323 C CA . LEU A 1 166 ? -1.151 8.373 -11.714 1.00 98.06 166 LEU A CA 1
ATOM 1324 C C . LEU A 1 166 ? -2.653 8.041 -11.701 1.00 98.06 166 LEU A C 1
ATOM 1326 O O . LEU A 1 166 ? -3.120 7.281 -10.854 1.00 98.06 166 LEU A O 1
ATOM 1330 N N . LYS A 1 167 ? -3.423 8.576 -12.654 1.00 97.50 167 LYS A N 1
ATOM 1331 C CA . LYS A 1 167 ? -4.864 8.325 -12.759 1.00 97.50 167 LYS A CA 1
ATOM 1332 C C . LYS A 1 167 ? -5.160 6.844 -13.008 1.00 97.50 167 LYS A C 1
ATOM 1334 O O . LYS A 1 167 ? -6.035 6.280 -12.340 1.00 97.50 167 LYS A O 1
ATOM 1339 N N . SER A 1 168 ? -4.476 6.226 -13.972 1.00 97.19 168 SER A N 1
ATOM 1340 C CA . SER A 1 168 ? -4.647 4.798 -14.265 1.00 97.19 168 SER A CA 1
ATOM 1341 C C . SER A 1 168 ? -4.192 3.943 -13.084 1.00 97.19 168 SER A C 1
ATOM 1343 O O . SER A 1 168 ? -4.945 3.072 -12.644 1.00 97.19 168 SER A O 1
ATOM 1345 N N . PHE A 1 169 ? -3.055 4.283 -12.469 1.00 98.38 169 PHE A N 1
ATOM 1346 C CA . PHE A 1 169 ? -2.566 3.597 -11.272 1.00 98.38 169 PHE A CA 1
ATOM 1347 C C . PHE A 1 169 ? -3.581 3.635 -10.116 1.00 98.38 169 PHE A C 1
ATOM 1349 O O . PHE A 1 169 ? -3.889 2.603 -9.516 1.00 98.38 169 PHE A O 1
ATOM 1356 N N . VAL A 1 170 ? -4.154 4.803 -9.809 1.00 98.44 170 VAL A N 1
ATOM 1357 C CA . VAL A 1 170 ? -5.160 4.948 -8.741 1.00 98.44 170 VAL A CA 1
ATOM 1358 C C . VAL A 1 170 ? -6.453 4.193 -9.076 1.00 98.44 170 VAL A C 1
ATOM 1360 O O . VAL A 1 170 ? -7.086 3.629 -8.185 1.00 98.44 170 VAL A O 1
ATOM 1363 N N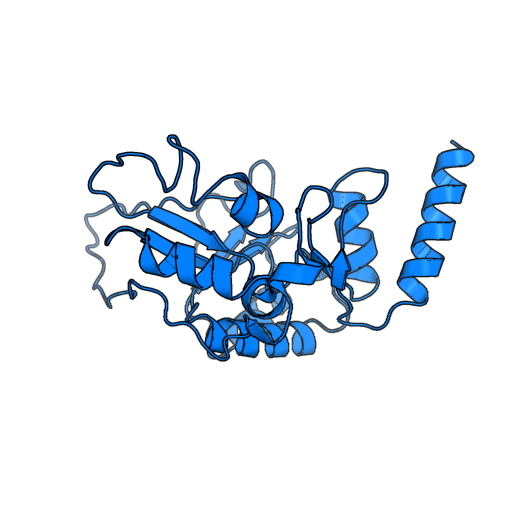 . SER A 1 171 ? -6.826 4.106 -10.354 1.00 98.19 171 SER A N 1
ATOM 1364 C CA . SER A 1 171 ? -7.979 3.300 -10.783 1.00 98.19 171 SER A CA 1
ATOM 1365 C C . SER A 1 171 ? -7.746 1.803 -10.535 1.00 98.19 171 SER A C 1
ATOM 1367 O O . SER A 1 171 ? -8.630 1.111 -10.028 1.00 98.19 171 SER A O 1
ATOM 1369 N N . SER A 1 172 ? -6.539 1.306 -10.819 1.00 98.06 172 SER A N 1
ATOM 1370 C CA . SER A 1 172 ? -6.128 -0.063 -10.480 1.00 98.06 172 SER A CA 1
ATOM 1371 C C . SER A 1 172 ? -6.072 -0.278 -8.966 1.00 98.06 172 SER A C 1
ATOM 1373 O O . SER A 1 172 ? -6.525 -1.308 -8.468 1.00 98.06 172 SER A O 1
ATOM 1375 N N . LEU A 1 173 ? -5.588 0.709 -8.205 1.00 98.56 173 LEU A N 1
ATOM 1376 C CA . LEU A 1 173 ? -5.619 0.664 -6.743 1.00 98.56 173 LEU A CA 1
ATO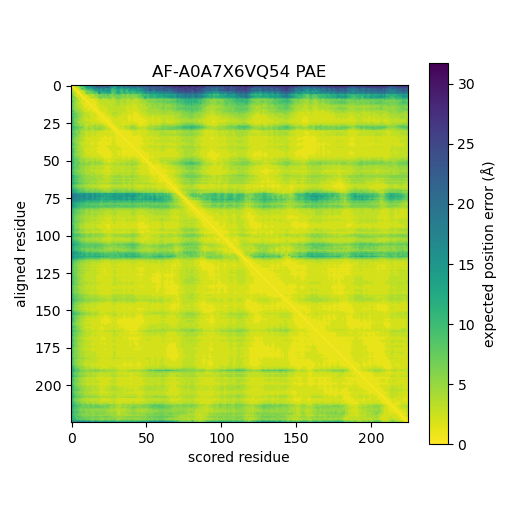M 1377 C C . LEU A 1 173 ? -7.053 0.511 -6.214 1.00 98.56 173 LEU A C 1
ATOM 1379 O O . LEU A 1 173 ? -7.280 -0.348 -5.368 1.00 98.56 173 LEU A O 1
ATOM 1383 N N . ASP A 1 174 ? -8.019 1.281 -6.718 1.00 98.62 174 ASP A N 1
ATOM 1384 C CA . ASP A 1 174 ? -9.422 1.182 -6.290 1.00 98.62 174 ASP A CA 1
ATOM 1385 C C . ASP A 1 174 ? -9.988 -0.235 -6.493 1.00 98.62 174 ASP A C 1
ATOM 1387 O O . ASP A 1 174 ? -10.668 -0.773 -5.617 1.00 98.62 174 ASP A O 1
ATOM 1391 N N . PHE A 1 175 ? -9.637 -0.888 -7.605 1.00 98.38 175 PHE A N 1
ATOM 1392 C CA . PHE A 1 175 ? -9.981 -2.290 -7.848 1.00 98.38 175 PHE A CA 1
ATOM 1393 C C . PHE A 1 175 ? -9.395 -3.229 -6.781 1.00 98.38 175 PHE A C 1
ATOM 1395 O O . PHE A 1 175 ? -10.117 -4.055 -6.215 1.00 98.38 175 PHE A O 1
ATOM 1402 N N . TYR A 1 176 ? -8.109 -3.088 -6.456 1.00 98.56 176 TYR A N 1
ATOM 1403 C CA . TYR A 1 176 ? -7.459 -3.906 -5.428 1.00 98.56 176 TYR A CA 1
ATOM 1404 C C . TYR A 1 176 ? -7.993 -3.629 -4.017 1.00 98.56 176 TYR A C 1
ATOM 1406 O O . TYR A 1 176 ? -8.167 -4.558 -3.227 1.00 98.56 176 TYR A O 1
ATOM 1414 N N . MET A 1 177 ? -8.313 -2.372 -3.703 1.00 98.62 177 MET A N 1
ATOM 1415 C CA . MET A 1 177 ? -8.934 -1.992 -2.434 1.00 98.62 177 MET A CA 1
ATOM 1416 C C . MET A 1 177 ? -10.310 -2.637 -2.271 1.00 98.62 177 MET A C 1
ATOM 1418 O O . MET A 1 177 ? -10.590 -3.181 -1.205 1.00 98.62 177 MET A O 1
ATOM 1422 N N . LYS A 1 178 ? -11.126 -2.677 -3.334 1.00 98.56 178 LYS A N 1
ATOM 1423 C CA . LYS A 1 178 ? -12.414 -3.398 -3.350 1.00 98.56 178 LYS A CA 1
ATOM 1424 C C . LYS A 1 178 ? -12.237 -4.895 -3.111 1.00 98.56 178 LYS A C 1
ATOM 1426 O O . LYS A 1 178 ? -13.015 -5.487 -2.369 1.00 98.56 178 LYS A O 1
ATOM 1431 N N . LYS A 1 179 ? -11.208 -5.507 -3.704 1.00 98.62 179 LYS A N 1
ATOM 1432 C CA . LYS A 1 179 ? -10.914 -6.935 -3.513 1.00 98.62 179 LYS A CA 1
ATOM 1433 C C . LYS A 1 179 ? -10.492 -7.294 -2.089 1.00 98.62 179 LYS A C 1
ATOM 1435 O O . LYS A 1 179 ? -10.722 -8.427 -1.682 1.00 98.62 179 LYS A O 1
ATOM 1440 N N . LEU A 1 180 ? -9.866 -6.377 -1.357 1.00 98.50 180 LEU A N 1
ATOM 1441 C CA . LEU A 1 180 ? -9.369 -6.621 0.003 1.00 98.50 180 LEU A CA 1
ATOM 1442 C C . LEU A 1 180 ? -10.179 -5.932 1.105 1.00 98.50 180 LEU A C 1
ATOM 1444 O O . LEU A 1 180 ? -9.844 -6.079 2.278 1.00 98.50 180 LEU A O 1
ATOM 1448 N N . ASP A 1 181 ? -11.225 -5.187 0.742 1.00 98.31 181 ASP A N 1
ATOM 1449 C CA . ASP A 1 181 ? -12.034 -4.393 1.672 1.00 98.31 181 ASP A CA 1
ATOM 1450 C C . ASP A 1 181 ? -11.178 -3.403 2.495 1.00 98.31 181 ASP A C 1
ATOM 1452 O O . ASP A 1 181 ? -11.279 -3.269 3.720 1.00 98.31 181 ASP A O 1
ATOM 1456 N N . LEU A 1 182 ? -10.282 -2.709 1.787 1.00 98.25 182 LEU A N 1
ATOM 1457 C CA . LEU A 1 182 ? -9.415 -1.664 2.329 1.00 98.25 182 LEU A CA 1
ATOM 1458 C C . LEU A 1 182 ? -9.999 -0.286 2.018 1.00 98.25 182 LEU A C 1
ATOM 1460 O O . LEU A 1 182 ? -10.560 -0.072 0.947 1.00 98.25 182 LEU A O 1
ATOM 1464 N N . SER A 1 183 ? -9.829 0.668 2.938 1.00 97.38 183 SER A N 1
ATOM 1465 C CA . SER A 1 183 ? -10.406 2.014 2.780 1.00 97.38 183 SER A CA 1
ATOM 1466 C C . SER A 1 183 ? -9.485 3.179 3.148 1.00 97.38 183 SER A C 1
ATOM 1468 O O . SER A 1 183 ? -9.810 4.333 2.872 1.00 97.38 183 SER A O 1
ATOM 1470 N N . ILE A 1 184 ? -8.325 2.892 3.740 1.00 97.69 184 ILE A N 1
ATOM 1471 C CA . ILE A 1 184 ? -7.337 3.891 4.155 1.00 97.69 184 ILE A CA 1
ATOM 1472 C C . ILE A 1 184 ? -6.030 3.619 3.421 1.00 97.69 184 ILE A C 1
ATOM 1474 O O . ILE A 1 184 ? -5.641 2.458 3.304 1.00 97.69 184 ILE A O 1
ATOM 1478 N N . VAL A 1 185 ? -5.355 4.670 2.954 1.00 98.31 185 VAL A N 1
ATOM 1479 C CA . VAL A 1 185 ? -4.096 4.567 2.202 1.00 98.31 185 VAL A CA 1
ATOM 1480 C C . VAL A 1 185 ? -2.943 5.302 2.871 1.00 98.31 185 VAL A C 1
ATOM 1482 O O . VAL A 1 185 ? -3.113 6.399 3.394 1.00 98.31 185 VAL A O 1
ATOM 1485 N N . GLN A 1 186 ? -1.757 4.704 2.855 1.00 98.31 186 GLN A N 1
ATOM 1486 C CA . GLN A 1 186 ? -0.503 5.395 3.127 1.00 98.31 186 GLN A CA 1
ATOM 1487 C C . GLN A 1 186 ? 0.123 5.851 1.812 1.00 98.31 186 GLN A C 1
ATOM 1489 O O . GLN A 1 186 ? 0.243 5.068 0.874 1.00 98.31 186 GLN A O 1
ATOM 1494 N N . ILE A 1 187 ? 0.531 7.114 1.753 1.00 98.12 187 ILE A N 1
ATOM 1495 C CA . ILE A 1 187 ? 1.208 7.705 0.600 1.00 98.12 187 ILE A CA 1
ATOM 1496 C C . ILE A 1 187 ? 2.581 8.164 1.069 1.00 98.12 187 ILE A C 1
ATOM 1498 O O . ILE A 1 187 ? 2.659 8.964 1.994 1.00 98.12 187 ILE A O 1
ATOM 1502 N N . LEU A 1 188 ? 3.647 7.658 0.455 1.00 98.00 188 LEU A N 1
ATOM 1503 C CA . LEU A 1 188 ? 5.014 8.116 0.684 1.00 98.00 188 LEU A CA 1
ATOM 1504 C C . LEU A 1 188 ? 5.520 8.853 -0.549 1.00 98.00 188 LEU A C 1
ATOM 1506 O O . LEU A 1 188 ? 5.498 8.315 -1.655 1.00 98.00 188 LEU A O 1
ATOM 1510 N N . ASP A 1 189 ? 5.970 10.084 -0.335 1.00 97.44 189 ASP A N 1
ATOM 1511 C CA . ASP A 1 189 ? 6.490 10.959 -1.383 1.00 97.44 189 ASP A CA 1
ATOM 1512 C C . ASP A 1 189 ? 7.429 12.024 -0.783 1.00 97.44 189 ASP A C 1
ATOM 1514 O O . ASP A 1 189 ? 7.577 12.130 0.438 1.00 97.44 189 ASP A O 1
ATOM 1518 N N . SER A 1 190 ? 8.055 12.856 -1.618 1.00 95.56 190 SER A N 1
ATOM 1519 C CA . SER A 1 190 ? 8.914 13.962 -1.164 1.00 95.56 190 SER A CA 1
ATOM 1520 C C . SER A 1 190 ? 8.154 15.117 -0.506 1.00 95.56 190 SER A C 1
ATOM 1522 O O . SER A 1 190 ? 8.752 15.929 0.201 1.00 95.56 190 SER A O 1
ATOM 1524 N N . GLY A 1 191 ? 6.842 15.193 -0.703 1.00 93.56 191 GLY A N 1
ATOM 1525 C CA . GLY A 1 191 ? 5.962 16.182 -0.091 1.00 93.56 191 GLY A CA 1
ATOM 1526 C C . GLY A 1 191 ? 4.512 15.957 -0.505 1.00 93.56 191 GLY A C 1
ATOM 1527 O O . GLY A 1 191 ? 4.277 15.155 -1.407 1.00 93.56 191 GLY A O 1
ATOM 1528 N N . PRO A 1 192 ? 3.544 16.625 0.143 1.00 94.75 192 PRO A N 1
ATOM 1529 C CA . PRO A 1 192 ? 2.165 16.631 -0.313 1.00 94.75 192 PRO A CA 1
ATOM 1530 C C . PRO A 1 192 ? 2.069 17.432 -1.611 1.00 94.75 192 PRO A C 1
ATOM 1532 O O . PRO A 1 192 ? 2.496 18.586 -1.667 1.00 94.75 192 PRO A O 1
ATOM 1535 N N . TYR A 1 193 ? 1.513 16.811 -2.646 1.00 96.12 193 TYR A N 1
ATOM 1536 C CA . TYR A 1 193 ? 1.219 17.463 -3.917 1.00 96.12 193 TYR A CA 1
ATOM 1537 C C . TYR A 1 193 ? -0.293 17.469 -4.146 1.00 96.12 193 TYR A C 1
ATOM 1539 O O . TYR A 1 193 ? -0.958 16.451 -3.938 1.00 96.12 193 TYR A O 1
ATOM 1547 N N . ASP A 1 194 ? -0.836 18.616 -4.559 1.00 95.81 194 ASP A N 1
ATOM 1548 C CA . ASP A 1 194 ? -2.281 18.803 -4.732 1.00 95.81 194 ASP A CA 1
ATOM 1549 C C . ASP A 1 194 ? -2.868 17.826 -5.758 1.00 95.81 194 ASP A C 1
ATOM 1551 O O . ASP A 1 194 ? -3.945 17.278 -5.541 1.00 95.81 194 ASP A O 1
ATOM 1555 N N . ASP A 1 195 ? -2.147 17.562 -6.848 1.00 96.25 195 ASP A N 1
ATOM 1556 C CA . ASP A 1 195 ? -2.557 16.622 -7.893 1.00 96.25 195 ASP A CA 1
ATOM 1557 C C . ASP A 1 195 ? -2.557 15.170 -7.398 1.00 96.25 195 ASP A C 1
ATOM 1559 O O . ASP A 1 195 ? -3.492 14.419 -7.687 1.00 96.25 195 ASP A O 1
ATOM 1563 N N . VAL A 1 196 ? -1.559 14.779 -6.602 1.00 97.88 196 VAL A N 1
ATOM 1564 C CA . VAL A 1 196 ? -1.519 13.477 -5.928 1.00 97.88 196 VAL A CA 1
ATOM 1565 C C . VAL A 1 196 ? -2.736 13.341 -5.017 1.00 97.88 196 VAL A C 1
ATOM 1567 O O . VAL A 1 196 ? -3.507 12.394 -5.162 1.00 97.88 196 VAL A O 1
ATOM 1570 N N . ILE A 1 197 ? -2.974 14.303 -4.125 1.00 96.62 197 ILE A N 1
ATOM 1571 C CA . ILE A 1 197 ? -4.128 14.274 -3.212 1.00 96.62 197 ILE A CA 1
ATOM 1572 C C . ILE A 1 197 ? -5.444 14.220 -4.003 1.00 96.62 197 ILE A C 1
ATOM 1574 O O . ILE A 1 197 ? -6.314 13.399 -3.697 1.00 96.62 197 ILE A O 1
ATOM 1578 N N . GLU A 1 198 ? -5.578 15.032 -5.054 1.00 96.56 198 GLU A N 1
ATOM 1579 C CA . GLU A 1 198 ? -6.758 15.062 -5.917 1.00 96.56 198 GLU A CA 1
ATOM 1580 C C . GLU A 1 198 ? -7.025 13.691 -6.549 1.00 96.56 198 GLU A C 1
ATOM 1582 O O . GLU A 1 198 ? -8.155 13.198 -6.484 1.00 96.56 198 GLU A O 1
ATOM 1587 N N . TRP A 1 199 ? -6.019 13.041 -7.140 1.00 97.75 199 TRP A N 1
ATOM 1588 C CA . TRP A 1 199 ? -6.220 11.747 -7.792 1.00 97.75 199 TRP A CA 1
ATOM 1589 C C . TRP A 1 199 ? -6.592 10.645 -6.806 1.00 97.75 199 TRP A C 1
ATOM 1591 O O . TRP A 1 199 ? -7.560 9.931 -7.068 1.00 97.75 199 TRP A O 1
ATOM 1601 N N . TYR A 1 200 ? -5.920 10.543 -5.656 1.00 98.12 200 TYR A N 1
ATOM 1602 C CA . TYR A 1 200 ? -6.298 9.562 -4.629 1.00 98.12 200 TYR A CA 1
ATOM 1603 C C . TYR A 1 200 ? -7.703 9.838 -4.073 1.00 98.12 200 TYR A C 1
ATOM 1605 O O . TYR A 1 200 ? -8.462 8.897 -3.854 1.00 98.12 200 TYR A O 1
ATOM 1613 N N . SER A 1 201 ? -8.108 11.105 -3.924 1.00 96.62 201 SER A N 1
ATOM 1614 C CA . SER A 1 201 ? -9.458 11.459 -3.447 1.00 96.62 201 SER A CA 1
ATOM 1615 C C . SER A 1 201 ? -10.591 11.018 -4.385 1.00 96.62 201 SER A C 1
ATOM 1617 O O . SER A 1 201 ? -11.742 10.918 -3.961 1.00 96.62 201 SER A O 1
ATOM 1619 N N . LYS A 1 202 ? -10.279 10.735 -5.658 1.00 97.06 202 LYS A N 1
ATOM 1620 C CA . LYS A 1 202 ? -11.247 10.267 -6.662 1.00 97.06 202 LYS A CA 1
ATOM 1621 C C . LYS A 1 202 ? -11.484 8.755 -6.625 1.00 97.06 202 LYS A C 1
ATOM 1623 O O . LYS A 1 202 ? -12.445 8.302 -7.245 1.00 97.06 202 LYS A O 1
ATOM 1628 N N . ALA A 1 203 ? -10.650 7.972 -5.937 1.00 97.75 203 ALA A N 1
ATOM 1629 C CA . ALA A 1 203 ? -10.896 6.541 -5.768 1.00 97.75 203 ALA A CA 1
ATOM 1630 C C . ALA A 1 203 ? -12.049 6.315 -4.784 1.00 97.75 203 ALA A C 1
ATOM 1632 O O . ALA A 1 203 ? -11.986 6.733 -3.628 1.00 97.75 203 ALA A O 1
ATOM 1633 N N . GLU A 1 204 ? -13.096 5.614 -5.218 1.00 97.88 204 GLU A N 1
ATOM 1634 C CA . GLU A 1 204 ? -14.304 5.411 -4.411 1.00 97.88 204 GLU A CA 1
ATOM 1635 C C . GLU A 1 204 ? -14.021 4.703 -3.084 1.00 97.88 204 GLU A C 1
ATOM 1637 O O . GLU A 1 204 ? -14.683 4.984 -2.080 1.00 97.88 204 GLU A O 1
ATOM 1642 N N . SER A 1 205 ? -13.059 3.782 -3.068 1.00 97.62 205 SER A N 1
ATOM 1643 C CA . SER A 1 205 ? -12.706 2.999 -1.882 1.00 97.62 205 SER A CA 1
ATOM 1644 C C . SER A 1 205 ? -11.956 3.820 -0.839 1.00 97.62 205 SER A C 1
ATOM 1646 O O . SER A 1 205 ? -12.039 3.504 0.346 1.00 97.62 205 SER A O 1
ATOM 1648 N N . ILE A 1 206 ? -11.267 4.892 -1.241 1.00 97.56 206 ILE A N 1
ATOM 1649 C CA . ILE A 1 206 ? -10.470 5.716 -0.331 1.00 97.56 206 ILE A CA 1
ATOM 1650 C C . ILE A 1 206 ? -11.398 6.611 0.494 1.00 97.56 206 ILE A C 1
ATOM 1652 O O . ILE A 1 206 ? -12.140 7.442 -0.027 1.00 97.56 206 ILE A O 1
ATOM 1656 N N . LYS A 1 207 ? -11.360 6.431 1.816 1.00 95.38 207 LYS A N 1
ATOM 1657 C CA . LYS A 1 207 ? -12.110 7.226 2.807 1.00 95.38 207 LYS A CA 1
ATOM 1658 C C . LYS A 1 207 ? -11.217 8.142 3.639 1.00 95.38 207 LYS A C 1
ATOM 1660 O O . LYS A 1 207 ? -11.726 8.974 4.383 1.00 95.38 207 LYS A O 1
ATOM 1665 N N . GLY A 1 208 ? -9.905 7.983 3.516 1.00 94.56 208 GLY A N 1
ATOM 1666 C CA . GLY A 1 208 ? -8.891 8.783 4.185 1.00 94.56 208 GLY A CA 1
ATOM 1667 C C . GLY A 1 208 ? -7.503 8.216 3.917 1.00 94.56 208 GLY A C 1
ATOM 1668 O O . GLY A 1 208 ? -7.357 7.135 3.340 1.00 94.56 208 GLY A O 1
ATOM 1669 N N . GLY A 1 209 ? -6.471 8.928 4.349 1.00 94.81 209 GLY A N 1
ATOM 1670 C CA . GLY A 1 209 ? -5.102 8.471 4.174 1.00 94.81 209 GLY A CA 1
ATOM 1671 C C . GLY A 1 209 ? -4.114 9.156 5.103 1.00 94.81 209 GLY A C 1
ATOM 1672 O O . GLY A 1 209 ? -4.455 10.095 5.817 1.00 94.81 209 GLY A O 1
ATOM 1673 N N . MET A 1 210 ? -2.888 8.647 5.098 1.00 96.50 210 MET A N 1
ATOM 1674 C CA . MET A 1 210 ? -1.742 9.207 5.806 1.00 96.50 210 MET A CA 1
ATOM 1675 C C . MET A 1 210 ? -0.680 9.568 4.776 1.00 96.50 210 MET A C 1
ATOM 1677 O O . MET A 1 210 ? -0.196 8.692 4.059 1.00 96.50 210 MET A O 1
ATOM 1681 N N . TYR A 1 211 ? -0.314 10.844 4.720 1.00 96.88 211 TYR A N 1
ATOM 1682 C CA . TYR A 1 211 ? 0.757 11.320 3.854 1.00 96.88 211 TYR A CA 1
ATOM 1683 C C . TYR A 1 211 ? 2.073 11.344 4.632 1.00 96.88 211 TYR A C 1
ATOM 1685 O O . TYR A 1 211 ? 2.209 12.045 5.633 1.00 96.88 211 TYR A O 1
ATOM 1693 N N . MET A 1 212 ? 3.041 10.561 4.182 1.00 95.94 212 MET A N 1
ATOM 1694 C CA . MET A 1 212 ? 4.323 10.337 4.832 1.00 95.94 212 MET A CA 1
ATOM 1695 C C . MET A 1 212 ? 5.411 11.000 3.997 1.00 95.94 212 MET A C 1
ATOM 1697 O O . MET A 1 212 ? 5.621 10.648 2.843 1.00 95.94 212 MET A O 1
ATOM 1701 N N . TYR A 1 213 ? 6.080 11.998 4.566 1.00 95.88 213 TYR A N 1
ATOM 1702 C CA . TYR A 1 213 ? 7.144 12.737 3.889 1.00 95.88 213 TYR A CA 1
ATOM 1703 C C . TYR A 1 213 ? 8.075 13.406 4.902 1.00 95.88 213 TYR A C 1
ATOM 1705 O O . TYR A 1 213 ? 7.735 13.566 6.080 1.00 95.88 213 TYR A O 1
ATOM 1713 N N . GLY A 1 214 ? 9.253 13.820 4.439 1.00 92.94 214 GLY A N 1
ATOM 1714 C CA . GLY A 1 214 ? 10.300 14.384 5.291 1.00 92.94 214 GLY A CA 1
ATOM 1715 C C . GLY A 1 214 ? 10.997 13.339 6.170 1.00 92.94 214 GLY A C 1
ATOM 1716 O O . GLY A 1 214 ? 10.690 12.147 6.121 1.00 92.94 214 GLY A O 1
ATOM 1717 N N . ASP A 1 215 ? 11.960 13.793 6.978 1.00 91.88 215 ASP A N 1
ATOM 1718 C CA . ASP A 1 215 ? 12.741 12.896 7.837 1.00 91.88 215 ASP A CA 1
ATOM 1719 C C . ASP A 1 215 ? 11.824 12.138 8.802 1.00 91.88 215 ASP A C 1
ATOM 1721 O O . ASP A 1 215 ? 11.022 12.741 9.521 1.00 91.88 215 ASP A O 1
ATOM 1725 N N . LYS A 1 216 ? 11.921 10.804 8.780 1.00 89.75 216 LYS A N 1
ATOM 1726 C CA . LYS A 1 216 ? 11.096 9.889 9.587 1.00 89.75 216 LYS A CA 1
ATOM 1727 C C . LYS A 1 216 ? 9.593 10.194 9.511 1.00 89.75 216 LYS A C 1
ATOM 1729 O O . LYS A 1 216 ? 8.884 10.042 10.505 1.00 89.75 216 LYS A O 1
ATOM 1734 N N . TYR A 1 217 ? 9.124 10.644 8.346 1.00 93.00 217 TYR A N 1
ATOM 1735 C CA . TYR A 1 217 ? 7.719 10.967 8.076 1.00 93.00 217 TYR A CA 1
ATOM 1736 C C . TYR A 1 217 ? 7.162 12.140 8.905 1.00 93.00 217 TYR A C 1
ATOM 1738 O O . TYR A 1 217 ? 5.949 12.305 9.021 1.00 93.00 217 TYR A O 1
ATOM 1746 N N . ALA A 1 218 ? 8.033 12.976 9.482 1.00 94.00 218 ALA A N 1
ATOM 1747 C CA . ALA A 1 218 ? 7.645 14.094 10.344 1.00 94.00 218 ALA A CA 1
ATOM 1748 C C . ALA A 1 218 ? 7.439 15.426 9.594 1.00 94.00 218 ALA A C 1
ATOM 1750 O O . ALA A 1 218 ? 7.205 16.456 10.232 1.00 94.00 218 ALA A O 1
ATOM 1751 N N . GLY A 1 219 ? 7.514 15.434 8.258 1.00 93.56 219 GLY A N 1
ATOM 1752 C CA . GLY A 1 219 ? 7.472 16.647 7.434 1.00 93.56 219 GLY A CA 1
ATOM 1753 C C . GLY A 1 219 ? 6.204 17.484 7.615 1.00 93.56 219 GLY A C 1
ATOM 1754 O O . GLY A 1 219 ? 6.284 18.710 7.634 1.00 93.56 219 GLY A O 1
ATOM 1755 N N . GLY A 1 220 ? 5.056 16.831 7.823 1.00 91.81 220 GLY A N 1
ATOM 1756 C CA . GLY A 1 220 ? 3.765 17.502 8.011 1.00 91.81 220 GLY A CA 1
ATOM 1757 C C . GLY A 1 220 ? 3.448 17.914 9.438 1.00 91.81 220 GLY A C 1
ATOM 1758 O O . GLY A 1 220 ? 2.427 18.545 9.662 1.00 91.81 220 GLY A O 1
ATOM 1759 N N . ARG A 1 221 ? 4.280 17.564 10.431 1.00 92.81 221 ARG A N 1
ATOM 1760 C CA . ARG A 1 221 ? 4.070 17.933 11.849 1.00 92.81 221 ARG A CA 1
ATOM 1761 C C . ARG A 1 221 ? 2.648 17.647 12.382 1.00 92.81 221 ARG A C 1
ATOM 1763 O O . ARG A 1 221 ? 2.183 18.338 13.285 1.00 92.81 221 ARG A O 1
ATOM 1770 N N . GLY A 1 222 ? 1.974 16.626 11.844 1.00 91.25 222 GLY A N 1
ATOM 1771 C CA . GLY A 1 222 ? 0.607 16.249 12.222 1.00 91.25 222 GLY A CA 1
ATOM 1772 C C . GLY A 1 222 ? -0.510 17.084 11.582 1.00 91.25 222 GLY A C 1
ATOM 1773 O O . GLY A 1 222 ? -1.626 17.070 12.095 1.00 91.25 222 GLY A O 1
ATOM 1774 N N . GLU A 1 223 ? -0.228 17.820 10.504 1.00 92.88 223 GLU A N 1
ATOM 1775 C CA . GLU A 1 223 ? -1.238 18.545 9.726 1.00 92.88 223 GLU A CA 1
ATOM 1776 C C . GLU A 1 223 ? -2.297 17.596 9.132 1.00 92.88 223 GLU A C 1
ATOM 1778 O O . GLU A 1 223 ? -2.014 16.454 8.765 1.00 92.88 223 GLU A O 1
ATOM 1783 N N . VAL A 1 224 ? -3.533 18.095 9.054 1.00 90.88 224 VAL A N 1
ATOM 1784 C CA . VAL A 1 224 ? -4.700 17.415 8.476 1.00 90.88 224 VAL A CA 1
ATOM 1785 C C . VAL A 1 224 ? -5.308 18.366 7.450 1.00 90.88 224 VAL A C 1
ATOM 1787 O O . VAL A 1 224 ? -5.535 19.534 7.774 1.00 90.88 224 VAL A O 1
ATOM 1790 N N . PHE A 1 225 ? -5.550 17.870 6.240 1.00 83.62 225 PHE A N 1
ATOM 1791 C CA . PHE A 1 225 ? -6.090 18.617 5.103 1.00 83.62 225 PHE A CA 1
ATOM 1792 C C . PHE A 1 225 ? -7.347 17.946 4.545 1.00 83.62 225 PHE A C 1
ATOM 1794 O O . PHE A 1 225 ? -7.479 16.709 4.702 1.00 83.62 225 PHE A O 1
#